Protein AF-A0A7S2U7A7-F1 (afdb_monomer)

InterPro domains:
  IPR027652 Pre-mRNA-processing-splicing factor 8 [PTHR11140] (1-172)

Foldseek 3Di:
DCVLCVLCVPFVPPPQGCQPLDCDDDDDPQSNQWDAPHPVRDDTTHDPSNVVSVCVVCVVVDPPVPPFPQVCLCVDPLLVQQCQALQHDDVVGDGDDHPDPCVVVVVVVVCPDPCNDPVNDDPPDDDDSSNCSQVVPPPDPDRPRHGHDDNHDPDDPDDDCPDPPADPPDDDPPDDD

Secondary structure (DSSP, 8-state):
-TTTTTTTTTTTT-TTTTTT--SSS-S-TTGGG-EE-STT---EE--HHHHHHHHHHHTTTS-GGG--GGGGSS-SHHHHHHHHHHT-PPTTS-----S-THHHHHHHHHHTSSSS-TTT---SS---HHHHHHTTTTS-S---S--PPP------------STTS-TT---TTS--

Nearest PDB structures (foldseek):
  8rm5-assembly1_A  TM=9.280E-01  e=1.150E-12  Homo sapiens
  6zym-assembly1_A  TM=9.223E-01  e=1.300E-12  Homo sapiens
  6ahd-assembly1_A  TM=9.189E-01  e=1.879E-12  Homo sapiens
  8qzs-assembly1_A  TM=9.282E-01  e=3.471E-12  Homo sapiens
  3jb9-assembly1_A  TM=9.511E-01  e=6.818E-12  Schizosaccharomyces pombe 972h-

Sequence (177 aa):
DDTDDAAVLDWFYDHKALSDYRHDGDGDAAGRYIRVNGPSYRTWRLPTPVMANLYRLAKPLLSTHLLDKNYYHLFNLKHFLTAKALNVAIPGGPKFEPLYREMATDKEEEDWNEFNDVHKIIIRHPIRSEYRIAFSQVYNPRPRGVKLAPYHHCALCYVGDDDDQQEELGFDAGNCF

Radius of gyration: 26.83 Å; Cα contacts (8 Å, |Δi|>4): 140; chains: 1; bounding box: 54×47×73 Å

Solvent-accessible surface area (backbone atoms only — not comparable to full-atom values): 11662 Å² total; per-residue (Å²): 97,79,79,79,37,54,79,45,63,92,40,71,85,46,99,64,52,60,36,79,65,69,95,71,86,83,53,59,88,70,51,74,56,52,43,48,73,28,88,77,69,79,52,75,43,74,43,68,71,46,52,51,45,52,48,62,72,41,43,91,79,49,74,76,92,62,76,44,73,60,76,39,63,76,69,38,72,40,33,49,46,21,21,35,38,69,56,46,58,52,91,97,50,75,80,64,72,61,71,54,72,62,60,68,65,51,47,62,58,55,63,70,36,89,84,55,33,72,92,75,54,84,85,85,70,85,87,51,59,65,54,38,48,78,41,34,78,76,68,37,98,73,66,53,80,54,49,93,58,84,89,78,64,86,82,67,88,75,82,74,87,86,53,97,81,62,61,98,84,58,87,73,86,84,76,87,125

Structure (mmCIF, N/CA/C/O backbone):
data_AF-A0A7S2U7A7-F1
#
_entry.id   AF-A0A7S2U7A7-F1
#
loop_
_atom_site.group_PDB
_atom_site.id
_atom_site.type_symbol
_atom_site.label_atom_id
_atom_site.label_alt_id
_atom_site.label_comp_id
_atom_site.label_asym_id
_atom_site.label_entity_id
_atom_site.label_seq_id
_atom_site.pdbx_PDB_ins_code
_atom_site.Cartn_x
_atom_site.Cartn_y
_atom_site.Cartn_z
_atom_site.occupancy
_atom_site.B_iso_or_equiv
_atom_site.auth_seq_id
_atom_site.auth_comp_id
_atom_site.auth_asym_id
_atom_site.auth_atom_id
_atom_site.pdbx_PDB_model_num
ATOM 1 N N . ASP A 1 1 ? 25.936 -9.143 -19.532 1.00 77.19 1 ASP A N 1
ATOM 2 C CA . ASP A 1 1 ? 26.827 -9.840 -20.476 1.00 77.19 1 ASP A CA 1
ATOM 3 C C . ASP A 1 1 ? 26.655 -9.175 -21.825 1.00 77.19 1 ASP A C 1
ATOM 5 O O . ASP A 1 1 ? 25.549 -8.728 -22.109 1.00 77.19 1 ASP A O 1
ATOM 9 N N . ASP A 1 2 ? 27.708 -9.070 -22.623 1.00 77.12 2 ASP A N 1
ATOM 10 C CA . ASP A 1 2 ? 27.681 -8.337 -23.894 1.00 77.12 2 ASP A CA 1
ATOM 11 C C . ASP A 1 2 ? 26.643 -8.928 -24.867 1.00 77.12 2 ASP A C 1
ATOM 13 O O . ASP A 1 2 ? 26.092 -8.215 -25.702 1.00 77.12 2 ASP A O 1
ATOM 17 N N . THR A 1 3 ? 26.316 -10.217 -24.719 1.00 80.94 3 THR A N 1
ATOM 18 C CA . THR A 1 3 ? 25.265 -10.912 -25.476 1.00 80.94 3 THR A CA 1
ATOM 19 C C . THR A 1 3 ? 23.859 -10.596 -24.973 1.00 80.94 3 THR A C 1
ATOM 21 O O . THR A 1 3 ? 22.991 -10.212 -25.756 1.00 80.94 3 THR A O 1
ATOM 24 N N . ASP A 1 4 ? 23.627 -10.729 -23.669 1.00 80.62 4 ASP A N 1
ATOM 25 C CA . ASP A 1 4 ? 22.291 -10.602 -23.077 1.00 80.62 4 ASP A CA 1
ATOM 26 C C . ASP A 1 4 ? 21.855 -9.138 -22.971 1.00 80.62 4 ASP A C 1
ATOM 28 O O . ASP A 1 4 ? 20.672 -8.822 -23.083 1.00 80.62 4 ASP A O 1
ATOM 32 N N . ASP A 1 5 ? 22.812 -8.226 -22.780 1.00 87.62 5 ASP A N 1
ATOM 33 C CA . ASP A 1 5 ? 22.586 -6.791 -22.598 1.00 87.62 5 ASP A CA 1
ATOM 34 C C . ASP A 1 5 ? 22.761 -5.974 -23.880 1.00 87.62 5 ASP A C 1
ATOM 36 O O . ASP A 1 5 ? 22.605 -4.751 -23.847 1.00 87.62 5 ASP A O 1
ATOM 40 N N . ALA A 1 6 ? 22.990 -6.630 -25.023 1.00 85.62 6 ALA A N 1
ATOM 41 C CA . ALA A 1 6 ? 23.220 -5.988 -26.318 1.00 85.62 6 ALA A CA 1
ATOM 42 C C . ALA A 1 6 ? 22.175 -4.909 -26.665 1.00 85.62 6 ALA A C 1
ATOM 44 O O . ALA A 1 6 ? 22.499 -3.887 -27.258 1.00 85.62 6 ALA A O 1
ATOM 45 N N . ALA A 1 7 ? 20.915 -5.090 -26.249 1.00 82.62 7 ALA A N 1
ATOM 46 C CA . ALA A 1 7 ? 19.837 -4.140 -26.534 1.00 82.62 7 ALA A CA 1
ATOM 47 C C . ALA A 1 7 ? 19.963 -2.779 -25.813 1.00 82.62 7 ALA A C 1
ATOM 49 O O . ALA A 1 7 ? 19.314 -1.810 -26.218 1.00 82.62 7 ALA A O 1
ATOM 50 N N . VAL A 1 8 ? 20.735 -2.706 -24.724 1.00 86.94 8 VAL A N 1
ATOM 51 C CA . VAL A 1 8 ? 20.880 -1.504 -23.881 1.00 86.94 8 VAL A CA 1
ATOM 52 C C . VAL A 1 8 ? 22.327 -1.018 -23.766 1.00 86.94 8 VAL A C 1
ATOM 54 O O . VAL A 1 8 ? 22.538 0.148 -23.443 1.00 86.94 8 VAL A O 1
ATOM 57 N N . LEU A 1 9 ? 23.305 -1.881 -24.054 1.00 87.62 9 LEU A N 1
ATOM 58 C CA . LEU A 1 9 ? 24.732 -1.679 -23.793 1.00 87.62 9 LEU A CA 1
ATOM 59 C C . LEU A 1 9 ? 25.277 -0.339 -24.310 1.00 87.62 9 LEU A C 1
ATOM 61 O O . LEU A 1 9 ? 25.957 0.364 -23.565 1.00 87.62 9 LEU A O 1
ATOM 65 N N . ASP A 1 10 ? 24.919 0.045 -25.536 1.00 85.88 10 ASP A N 1
ATOM 66 C CA . ASP A 1 10 ? 25.493 1.216 -26.214 1.00 85.88 10 ASP A CA 1
ATOM 67 C C . ASP A 1 10 ? 25.117 2.564 -25.587 1.00 85.88 10 ASP A C 1
ATOM 69 O O . ASP A 1 10 ? 25.877 3.522 -25.685 1.00 85.88 10 ASP A O 1
ATOM 73 N N . TRP A 1 11 ? 23.943 2.659 -24.959 1.00 86.31 11 TRP A N 1
ATOM 74 C CA . TRP A 1 11 ? 23.363 3.938 -24.524 1.00 86.31 11 TRP A CA 1
ATOM 75 C C . TRP A 1 11 ? 23.009 3.979 -23.036 1.00 86.31 11 TRP A C 1
ATOM 77 O O . TRP A 1 11 ? 22.600 5.023 -22.528 1.00 86.31 11 TRP A O 1
ATOM 87 N N . PHE A 1 12 ? 23.143 2.866 -22.307 1.00 89.19 12 PHE A N 1
ATOM 88 C CA . PHE A 1 12 ? 22.671 2.753 -20.922 1.00 89.19 12 PHE A CA 1
ATOM 89 C C . PHE A 1 12 ? 23.302 3.780 -19.967 1.00 89.19 12 PHE A C 1
ATOM 91 O O . PHE A 1 12 ? 22.632 4.269 -19.057 1.00 89.19 12 PHE A O 1
ATOM 98 N N . TYR A 1 13 ? 24.569 4.136 -20.192 1.00 91.19 13 TYR A N 1
ATOM 99 C CA . TYR A 1 13 ? 25.313 5.083 -19.353 1.00 91.19 13 TYR A CA 1
ATOM 100 C C . TYR A 1 13 ? 25.377 6.508 -19.918 1.00 91.19 13 TYR A C 1
ATOM 102 O O . TYR A 1 13 ? 26.068 7.364 -19.358 1.00 91.19 13 TYR A O 1
ATOM 110 N N . ASP A 1 14 ? 24.640 6.796 -20.991 1.00 89.12 14 ASP A N 1
ATOM 111 C CA . ASP A 1 14 ? 24.572 8.142 -21.545 1.00 89.12 14 ASP A CA 1
ATOM 112 C C . ASP A 1 14 ? 23.823 9.101 -20.617 1.00 89.12 14 ASP A C 1
ATOM 114 O O . ASP A 1 14 ? 22.783 8.785 -20.039 1.00 89.12 14 ASP A O 1
ATOM 118 N N . HIS A 1 15 ? 24.293 10.350 -20.560 1.00 88.31 15 HIS A N 1
ATOM 119 C CA . HIS A 1 15 ? 23.636 11.414 -19.793 1.00 88.31 15 HIS A CA 1
ATOM 120 C C . HIS A 1 15 ? 22.171 11.656 -20.225 1.00 88.31 15 HIS A C 1
ATOM 122 O O . HIS A 1 15 ? 21.336 12.056 -19.411 1.00 88.31 15 HIS A O 1
ATOM 128 N N . LYS A 1 16 ? 21.878 11.442 -21.516 1.00 85.25 16 LYS A N 1
ATOM 129 C CA . LYS A 1 16 ? 20.559 11.511 -22.159 1.00 85.25 16 LYS A CA 1
ATOM 130 C C . LYS A 1 16 ? 20.489 10.465 -23.269 1.00 85.25 16 LYS A C 1
ATOM 132 O O . LYS A 1 16 ? 20.551 10.792 -24.452 1.00 85.25 16 LYS A O 1
ATOM 137 N N . ALA A 1 17 ? 20.388 9.206 -22.865 1.00 84.44 17 ALA A N 1
ATOM 138 C CA . ALA A 1 17 ? 20.250 8.082 -23.782 1.00 84.44 17 ALA A CA 1
ATOM 139 C C . ALA A 1 17 ? 19.194 8.339 -24.866 1.00 84.44 17 ALA A C 1
ATOM 141 O O . ALA A 1 17 ? 18.102 8.800 -24.564 1.00 84.44 17 ALA A O 1
ATOM 142 N N . LEU A 1 18 ? 19.478 8.007 -26.127 1.00 80.12 18 LEU A N 1
ATOM 143 C CA . LEU A 1 18 ? 18.481 8.012 -27.211 1.00 80.12 18 LEU A CA 1
ATOM 144 C C . LEU A 1 18 ? 17.848 9.392 -27.529 1.00 80.12 18 LEU A C 1
ATOM 146 O O . LEU A 1 18 ? 16.868 9.447 -28.275 1.00 80.12 18 LEU A O 1
ATOM 150 N N . SER A 1 19 ? 18.380 10.516 -27.017 1.00 80.62 19 SER A N 1
ATOM 151 C CA . SER A 1 19 ? 17.859 11.866 -27.323 1.00 80.62 19 SER A CA 1
ATOM 152 C C . SER A 1 19 ? 18.044 12.266 -28.783 1.00 80.62 19 SER A C 1
ATOM 154 O O . SER A 1 19 ? 17.223 13.001 -29.338 1.00 80.62 19 SER A O 1
ATOM 156 N N . ASP A 1 20 ? 19.119 11.758 -29.381 1.00 70.56 20 ASP A N 1
ATOM 157 C CA . ASP A 1 20 ? 19.579 12.094 -30.727 1.00 70.56 20 ASP A CA 1
ATOM 158 C C . ASP A 1 20 ? 19.221 10.997 -31.736 1.00 70.56 20 ASP A C 1
ATOM 160 O O . ASP A 1 20 ? 19.531 11.118 -32.923 1.00 70.56 20 ASP A O 1
ATOM 164 N N . TYR A 1 21 ? 18.550 9.932 -31.273 1.00 66.50 21 TYR A N 1
ATOM 165 C CA . TYR A 1 21 ? 18.149 8.802 -32.098 1.00 66.50 21 TYR A CA 1
ATOM 166 C C . TYR A 1 21 ? 17.124 9.276 -33.134 1.00 66.50 21 TYR A C 1
ATOM 168 O O . TYR A 1 21 ? 15.954 9.528 -32.828 1.00 66.50 21 TYR A O 1
ATOM 176 N N . ARG A 1 22 ? 17.591 9.486 -34.368 1.00 56.38 22 ARG A N 1
ATOM 177 C CA . ARG A 1 22 ? 16.766 9.981 -35.470 1.00 56.38 22 ARG A CA 1
ATOM 178 C C . ARG A 1 22 ? 15.832 8.875 -35.935 1.00 56.38 22 ARG A C 1
ATOM 180 O O . ARG A 1 22 ? 16.219 7.724 -36.079 1.00 56.38 22 ARG A O 1
ATOM 187 N N . HIS A 1 23 ? 14.595 9.262 -36.215 1.00 54.03 23 HIS A N 1
ATOM 188 C CA . HIS A 1 23 ? 13.488 8.391 -36.616 1.00 54.03 23 HIS A CA 1
ATOM 189 C C . HIS A 1 23 ? 13.695 7.721 -38.001 1.00 54.03 23 HIS A C 1
ATOM 191 O O . HIS A 1 23 ? 12.817 6.998 -38.484 1.00 54.03 23 HIS A O 1
ATOM 197 N N . ASP A 1 24 ? 14.850 7.950 -38.631 1.00 46.91 24 ASP A N 1
ATOM 198 C CA . ASP A 1 24 ? 15.128 7.700 -40.038 1.00 46.91 24 ASP A CA 1
ATOM 199 C C . ASP A 1 24 ? 16.112 6.528 -40.200 1.00 46.91 24 ASP A C 1
ATOM 201 O O . ASP A 1 24 ? 17.317 6.700 -40.328 1.00 46.91 24 ASP A O 1
ATOM 205 N N . GLY A 1 25 ? 15.561 5.313 -40.193 1.00 50.34 25 GLY A N 1
ATOM 206 C CA . GLY A 1 25 ? 15.979 4.212 -41.072 1.00 50.34 25 GLY A CA 1
ATOM 207 C C . GLY A 1 25 ? 17.281 3.440 -40.816 1.00 50.34 25 GLY A C 1
ATOM 208 O O . GLY A 1 25 ? 17.360 2.331 -41.334 1.00 50.34 25 GLY A O 1
ATOM 209 N N . ASP A 1 26 ? 18.246 3.945 -40.045 1.00 49.72 26 ASP A N 1
ATOM 210 C CA . ASP A 1 26 ? 19.627 3.403 -40.055 1.00 49.72 26 ASP A CA 1
ATOM 211 C C . ASP A 1 26 ? 20.005 2.522 -38.846 1.00 49.72 26 ASP A C 1
ATOM 213 O O . ASP A 1 26 ? 21.168 2.199 -38.626 1.00 49.72 26 ASP A O 1
ATOM 217 N N . GLY A 1 27 ? 19.018 2.141 -38.032 1.00 54.44 27 GLY A N 1
ATOM 218 C CA . GLY A 1 27 ? 19.206 1.257 -36.880 1.00 54.44 27 GLY A CA 1
ATOM 219 C C . GLY A 1 27 ? 18.732 -0.170 -37.139 1.00 54.44 27 GLY A C 1
ATOM 220 O O . GLY A 1 27 ? 17.771 -0.382 -37.887 1.00 54.44 27 GLY A O 1
ATOM 221 N N . ASP A 1 28 ? 19.356 -1.134 -36.456 1.00 56.81 28 ASP A N 1
ATOM 222 C CA . ASP A 1 28 ? 18.931 -2.537 -36.385 1.00 56.81 28 ASP A CA 1
ATOM 223 C C . ASP A 1 28 ? 17.413 -2.677 -36.170 1.00 56.81 28 ASP A C 1
ATOM 225 O O . ASP A 1 28 ? 16.742 -1.775 -35.661 1.00 56.81 28 ASP A O 1
ATOM 229 N N . ALA A 1 29 ? 16.830 -3.827 -36.522 1.00 54.50 29 ALA A N 1
ATOM 230 C CA . ALA A 1 29 ? 15.378 -4.053 -36.463 1.00 54.50 29 ALA A CA 1
ATOM 231 C C . ALA A 1 29 ? 14.723 -3.691 -35.103 1.00 54.50 29 ALA A C 1
ATOM 233 O O . ALA A 1 29 ? 13.538 -3.344 -35.072 1.00 54.50 29 ALA A O 1
ATOM 234 N N . ALA A 1 30 ? 15.489 -3.712 -34.002 1.00 53.50 30 ALA A N 1
ATOM 235 C CA . ALA A 1 30 ? 15.087 -3.260 -32.667 1.00 53.50 30 ALA A CA 1
ATOM 236 C C . ALA A 1 30 ? 15.106 -1.722 -32.485 1.00 53.50 30 ALA A C 1
ATOM 238 O O . ALA A 1 30 ? 14.224 -1.167 -31.824 1.00 53.50 30 ALA A O 1
ATOM 239 N N . GLY A 1 31 ? 16.050 -1.024 -33.120 1.00 56.19 31 GLY A N 1
ATOM 240 C CA . GLY A 1 31 ? 16.201 0.433 -33.109 1.00 56.19 31 GLY A CA 1
ATOM 241 C C . GLY A 1 31 ? 15.048 1.183 -33.780 1.00 56.19 31 GLY A C 1
ATOM 242 O O . GLY A 1 31 ? 14.663 2.269 -33.353 1.00 56.19 31 GLY A O 1
ATOM 243 N N . ARG A 1 32 ? 14.387 0.553 -34.761 1.00 58.41 32 ARG A N 1
ATOM 244 C CA . ARG A 1 32 ? 13.235 1.117 -35.496 1.00 58.41 32 ARG A CA 1
ATOM 245 C C . ARG A 1 32 ? 12.041 1.507 -34.606 1.00 58.41 32 ARG A C 1
ATOM 247 O O . ARG A 1 32 ? 11.221 2.341 -34.998 1.00 58.41 32 ARG A O 1
ATOM 254 N N . TYR A 1 33 ? 11.901 0.891 -33.432 1.00 62.28 33 TYR A N 1
ATOM 255 C CA . TYR A 1 33 ? 10.743 1.076 -32.547 1.00 62.28 33 TYR A CA 1
ATOM 256 C C . TYR A 1 33 ? 11.038 1.898 -31.291 1.00 62.28 33 TYR A C 1
ATOM 258 O O . TYR A 1 33 ? 10.103 2.212 -30.547 1.00 62.28 33 TYR A O 1
ATOM 266 N N . ILE A 1 34 ? 12.298 2.275 -31.074 1.00 68.94 34 ILE A N 1
ATOM 267 C CA . ILE A 1 34 ? 12.708 3.148 -29.978 1.00 68.94 34 ILE A CA 1
ATOM 268 C C . ILE A 1 34 ? 12.347 4.585 -30.352 1.00 68.94 34 ILE A C 1
ATOM 270 O O . ILE A 1 34 ? 12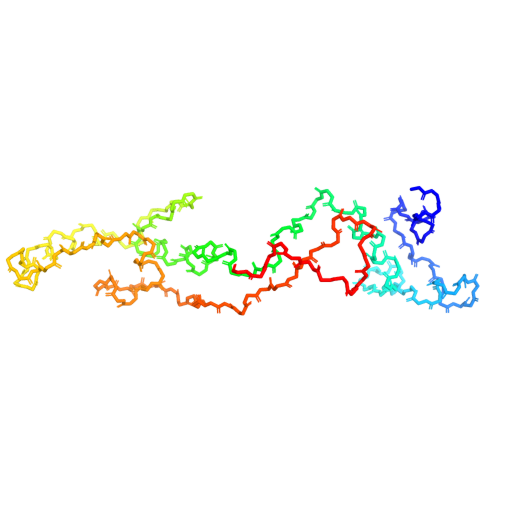.762 5.099 -31.388 1.00 68.94 34 ILE A O 1
ATOM 274 N N . ARG A 1 35 ? 11.526 5.240 -29.527 1.00 71.50 35 ARG A N 1
ATOM 275 C CA . ARG A 1 35 ? 11.120 6.631 -29.761 1.00 71.50 35 ARG A CA 1
ATOM 276 C C . ARG A 1 35 ? 11.240 7.442 -28.489 1.00 71.50 35 ARG A C 1
ATOM 278 O O . ARG A 1 35 ? 10.507 7.203 -27.535 1.00 71.50 35 ARG A O 1
ATOM 285 N N . VAL A 1 36 ? 12.092 8.455 -28.523 1.00 80.88 36 VAL A N 1
ATOM 286 C CA . VAL A 1 36 ? 12.066 9.585 -27.593 1.00 80.88 36 VAL A CA 1
ATOM 287 C C . VAL A 1 36 ? 11.602 10.807 -28.381 1.00 80.88 36 VAL A C 1
ATOM 289 O O . VAL A 1 36 ? 11.894 10.929 -29.567 1.00 80.88 36 VAL A O 1
ATOM 292 N N . ASN A 1 37 ? 10.859 11.727 -27.765 1.00 80.50 37 ASN A N 1
ATOM 293 C CA . ASN A 1 37 ? 10.349 12.924 -28.453 1.00 80.50 37 ASN A CA 1
ATOM 294 C C . ASN A 1 37 ? 11.422 13.977 -28.824 1.00 80.50 37 ASN A C 1
ATOM 296 O O . ASN A 1 37 ? 11.076 15.132 -29.079 1.00 80.50 37 ASN A O 1
ATOM 300 N N . GLY A 1 38 ? 12.703 13.603 -28.831 1.00 77.12 38 GLY A N 1
ATOM 301 C CA . GLY A 1 38 ? 13.847 14.463 -29.122 1.00 77.12 38 GLY A CA 1
ATOM 302 C C . GLY A 1 38 ? 14.452 15.127 -27.876 1.00 77.12 38 GLY A C 1
ATOM 303 O O . GLY A 1 38 ? 14.268 14.638 -26.756 1.00 77.12 38 GLY A O 1
ATOM 304 N N . PRO A 1 39 ? 15.138 16.278 -28.024 1.00 79.44 39 PRO A N 1
ATOM 305 C CA . PRO A 1 39 ? 15.925 16.893 -26.948 1.00 79.44 39 PRO A CA 1
ATOM 306 C C . PRO A 1 39 ? 15.077 17.388 -25.768 1.00 79.44 39 PRO A C 1
ATOM 308 O O . PRO A 1 39 ? 15.608 17.663 -24.691 1.00 79.44 39 PRO A O 1
ATOM 311 N N . SER A 1 40 ? 13.753 17.486 -25.951 1.00 85.25 40 SER A N 1
ATOM 312 C CA . SER A 1 40 ? 12.814 17.789 -24.873 1.00 85.25 40 SER A CA 1
ATOM 313 C C . SER A 1 40 ? 12.665 16.643 -23.862 1.00 85.25 40 SER A C 1
ATOM 315 O O . SER A 1 40 ? 12.241 16.930 -22.745 1.00 85.25 40 SER A O 1
ATOM 317 N N . TYR A 1 41 ? 12.960 15.394 -24.239 1.00 88.38 41 TYR A N 1
ATOM 318 C CA . TYR A 1 41 ? 13.049 14.215 -23.366 1.00 88.38 41 TYR A CA 1
ATOM 319 C C . TYR A 1 41 ? 11.860 13.998 -22.401 1.00 88.38 41 TYR A C 1
ATOM 321 O O . TYR A 1 41 ? 12.041 13.697 -21.224 1.00 88.38 41 TYR A O 1
ATOM 329 N N . ARG A 1 42 ? 10.618 14.196 -22.871 1.00 88.62 42 ARG A N 1
ATOM 330 C CA . ARG A 1 42 ? 9.405 14.110 -22.017 1.00 88.62 42 ARG A CA 1
ATOM 331 C C . ARG A 1 42 ? 8.670 12.783 -22.108 1.00 88.62 42 ARG A C 1
ATOM 333 O O . ARG A 1 42 ? 7.996 12.393 -21.162 1.00 88.62 42 ARG A O 1
ATOM 340 N N . THR A 1 43 ? 8.736 12.131 -23.260 1.00 87.81 43 THR A N 1
ATOM 341 C CA . THR A 1 43 ? 7.972 10.914 -23.541 1.00 87.81 43 THR A CA 1
ATOM 342 C C . THR A 1 43 ? 8.856 9.923 -24.267 1.00 87.81 43 THR A C 1
ATOM 344 O O . THR A 1 43 ? 9.585 10.310 -25.185 1.00 87.81 43 THR A O 1
ATOM 347 N N . TRP A 1 44 ? 8.735 8.657 -23.890 1.00 88.56 44 TRP A N 1
ATOM 348 C CA . TRP A 1 44 ? 9.493 7.555 -24.456 1.00 88.56 44 TRP A CA 1
ATOM 349 C C . TRP A 1 44 ? 8.559 6.406 -24.845 1.00 88.56 44 TRP A C 1
ATOM 351 O O . TRP A 1 44 ? 7.479 6.233 -24.279 1.00 88.56 44 TRP A O 1
ATOM 361 N N . ARG A 1 45 ? 8.987 5.617 -25.824 1.00 86.69 45 ARG A N 1
ATOM 362 C CA . ARG A 1 45 ? 8.399 4.337 -26.209 1.00 86.69 45 ARG A CA 1
ATOM 363 C C . ARG A 1 45 ? 9.547 3.381 -26.493 1.00 86.69 45 ARG A C 1
ATOM 365 O O . ARG A 1 45 ? 10.343 3.636 -27.394 1.00 86.69 45 ARG A O 1
ATOM 372 N N . LEU A 1 46 ? 9.619 2.308 -25.716 1.00 87.88 46 LEU A N 1
ATOM 373 C CA . LEU A 1 46 ? 10.666 1.295 -25.807 1.00 87.88 46 LEU A CA 1
ATOM 374 C C . LEU A 1 46 ? 10.050 -0.043 -26.243 1.00 87.88 46 LEU A C 1
ATOM 376 O O . LEU A 1 46 ? 8.919 -0.342 -25.847 1.00 87.88 46 LEU A O 1
ATOM 380 N N . PRO A 1 47 ? 10.744 -0.833 -27.079 1.00 87.06 47 PRO A N 1
ATOM 381 C CA . PRO A 1 47 ? 10.282 -2.156 -27.475 1.00 87.06 47 PRO A CA 1
ATOM 382 C C . PRO A 1 47 ? 10.439 -3.164 -26.325 1.00 87.06 47 PRO A C 1
ATOM 384 O O . PRO A 1 47 ? 11.248 -2.973 -25.415 1.00 87.06 47 PRO A O 1
ATOM 387 N N . THR A 1 48 ? 9.683 -4.263 -26.384 1.00 88.44 48 THR A N 1
ATOM 388 C CA . THR A 1 48 ? 9.658 -5.299 -25.338 1.00 88.44 48 THR A CA 1
ATOM 389 C C . THR A 1 48 ? 11.043 -5.855 -24.972 1.00 88.44 48 THR A C 1
ATOM 391 O O . THR A 1 48 ? 11.310 -5.927 -23.777 1.00 88.44 48 THR A O 1
ATOM 394 N N . PRO A 1 49 ? 11.959 -6.166 -25.918 1.00 87.56 49 PRO A N 1
ATOM 395 C CA . PRO A 1 49 ? 13.291 -6.683 -25.572 1.00 87.56 49 PRO A CA 1
ATOM 396 C C . PRO A 1 49 ? 14.125 -5.706 -24.731 1.00 87.56 49 PRO A C 1
ATOM 398 O O . PRO A 1 49 ? 14.783 -6.105 -23.777 1.00 87.56 49 PRO A O 1
ATOM 401 N N . VAL A 1 50 ? 14.035 -4.403 -25.024 1.00 88.00 50 VAL A N 1
ATOM 402 C CA . VAL A 1 50 ? 14.715 -3.360 -24.239 1.00 88.00 50 VAL A CA 1
ATOM 403 C C . VAL A 1 50 ? 14.116 -3.275 -22.835 1.00 88.00 50 VAL A C 1
ATOM 405 O O . VAL A 1 50 ? 14.849 -3.233 -21.852 1.00 88.00 50 VAL A O 1
ATOM 408 N N . MET A 1 51 ? 12.784 -3.290 -22.721 1.00 90.44 51 MET A N 1
ATOM 409 C CA . MET A 1 51 ? 12.104 -3.254 -21.421 1.00 90.44 51 MET A CA 1
ATOM 410 C C . MET A 1 51 ? 12.393 -4.495 -20.570 1.00 90.44 51 MET A C 1
ATOM 412 O O . MET A 1 51 ? 12.565 -4.358 -19.361 1.00 90.44 51 MET A O 1
ATOM 416 N N . ALA A 1 52 ? 12.475 -5.679 -21.182 1.00 89.06 52 ALA A N 1
ATOM 417 C CA . ALA A 1 52 ? 12.822 -6.923 -20.503 1.00 89.06 52 ALA A CA 1
ATOM 418 C C . ALA A 1 52 ? 14.250 -6.873 -19.937 1.00 89.06 52 ALA A C 1
ATOM 420 O O . ALA A 1 52 ? 14.449 -7.160 -18.757 1.00 89.06 52 ALA A O 1
ATOM 421 N N . ASN A 1 53 ? 15.223 -6.403 -20.727 1.00 90.00 53 ASN A N 1
ATOM 422 C CA . ASN A 1 53 ? 16.602 -6.230 -20.265 1.00 90.00 53 ASN A CA 1
ATOM 423 C C . ASN A 1 53 ? 16.706 -5.213 -19.124 1.00 90.00 53 ASN A C 1
ATOM 425 O O . ASN A 1 53 ? 17.325 -5.496 -18.100 1.00 90.00 53 ASN A O 1
ATOM 429 N N . LEU A 1 54 ? 16.046 -4.056 -19.248 1.00 91.38 54 LEU A N 1
ATOM 430 C CA . LEU A 1 54 ? 16.008 -3.057 -18.175 1.00 91.38 54 LEU A CA 1
ATOM 431 C C . LEU A 1 54 ? 15.356 -3.606 -16.899 1.00 91.38 54 LEU A C 1
ATOM 433 O O . LEU A 1 54 ? 15.842 -3.342 -15.802 1.00 91.38 54 LEU A O 1
ATOM 437 N N . TYR A 1 55 ? 14.278 -4.383 -17.031 1.00 89.88 55 TYR A N 1
ATOM 438 C CA . TYR A 1 55 ? 13.623 -5.038 -15.901 1.00 89.88 55 TYR A CA 1
ATOM 439 C C . TYR A 1 55 ? 14.550 -6.051 -15.217 1.00 89.88 55 TYR A C 1
ATOM 441 O O . TYR A 1 55 ? 14.666 -6.039 -13.992 1.00 89.88 55 TYR A O 1
ATOM 449 N N . ARG A 1 56 ? 15.273 -6.864 -15.997 1.00 88.94 56 ARG A N 1
ATOM 450 C CA . ARG A 1 56 ? 16.265 -7.827 -15.501 1.00 88.94 56 ARG A CA 1
ATOM 451 C C . ARG A 1 56 ? 17.405 -7.136 -14.750 1.00 88.94 56 ARG A C 1
ATOM 453 O O . ARG A 1 56 ? 17.732 -7.541 -13.638 1.00 88.94 56 ARG A O 1
ATOM 460 N N . LEU A 1 57 ? 17.956 -6.055 -15.307 1.00 90.56 57 LEU A N 1
ATOM 461 C CA . LEU A 1 57 ? 19.000 -5.250 -14.660 1.00 90.56 57 LEU A CA 1
ATOM 462 C C . LEU A 1 57 ? 18.500 -4.565 -13.377 1.00 90.56 57 LEU A C 1
ATOM 464 O O . LEU A 1 57 ? 19.247 -4.440 -12.409 1.00 90.56 57 LEU A O 1
ATOM 468 N N . ALA A 1 58 ? 17.231 -4.148 -13.342 1.00 92.00 58 ALA A N 1
ATOM 469 C CA . ALA A 1 58 ? 16.605 -3.530 -12.175 1.00 92.00 58 ALA A CA 1
ATOM 470 C C . ALA A 1 58 ? 16.093 -4.540 -11.128 1.00 92.00 58 ALA A C 1
ATOM 472 O O . ALA A 1 58 ? 15.684 -4.114 -10.045 1.00 92.00 58 ALA A O 1
ATOM 473 N N . LYS A 1 59 ? 16.135 -5.856 -11.402 1.00 87.88 59 LYS A N 1
ATOM 474 C CA . LYS A 1 59 ? 15.637 -6.924 -10.508 1.00 87.88 59 LYS A CA 1
ATOM 475 C C . LYS A 1 59 ? 16.140 -6.793 -9.057 1.00 87.88 59 LYS A C 1
ATOM 477 O O . LYS A 1 59 ? 15.312 -6.944 -8.166 1.00 87.88 59 LYS A O 1
ATOM 482 N N . PRO A 1 60 ? 17.406 -6.413 -8.764 1.00 89.06 60 PRO A N 1
ATOM 483 C CA . PRO A 1 60 ? 17.869 -6.232 -7.381 1.00 89.06 60 PRO A CA 1
ATOM 484 C C . PRO A 1 60 ? 17.163 -5.114 -6.598 1.00 89.06 60 PRO A C 1
ATOM 486 O O . PRO A 1 60 ? 17.196 -5.108 -5.370 1.00 89.06 60 PRO A O 1
ATOM 489 N N . LEU A 1 61 ? 16.562 -4.143 -7.291 1.00 89.94 61 LEU A N 1
ATOM 490 C CA . LEU A 1 61 ? 15.879 -2.994 -6.688 1.00 89.94 61 LEU A CA 1
ATOM 491 C C . LEU A 1 61 ? 14.353 -3.149 -6.685 1.00 89.94 61 LEU A C 1
ATOM 493 O O . LEU A 1 61 ? 13.664 -2.446 -5.945 1.00 89.94 61 LEU A O 1
ATOM 497 N N . LEU A 1 62 ? 13.816 -4.027 -7.532 1.00 86.25 62 LEU A N 1
ATOM 498 C CA . LEU A 1 62 ? 12.384 -4.243 -7.682 1.00 86.25 62 LEU A CA 1
ATOM 499 C C . LEU A 1 62 ? 11.903 -5.362 -6.756 1.00 86.25 62 LEU A C 1
ATOM 501 O O . LEU A 1 62 ? 12.436 -6.466 -6.753 1.00 86.25 62 LEU A O 1
ATOM 505 N N . SER A 1 63 ? 10.829 -5.103 -6.011 1.00 76.44 63 SER A N 1
ATOM 506 C CA . SER A 1 63 ? 10.173 -6.115 -5.177 1.00 76.44 63 SER A CA 1
ATOM 507 C C . SER A 1 63 ? 9.318 -7.058 -6.033 1.00 76.44 63 SER A C 1
ATOM 509 O O . SER A 1 63 ? 8.106 -6.878 -6.144 1.00 76.44 63 SER A O 1
ATOM 511 N N . THR A 1 64 ? 9.935 -8.070 -6.641 1.00 69.25 64 THR A N 1
ATOM 512 C CA . THR A 1 64 ? 9.257 -9.066 -7.495 1.00 69.25 64 THR A CA 1
ATOM 513 C C . THR A 1 64 ? 8.288 -9.974 -6.735 1.00 69.25 64 THR A C 1
ATOM 515 O O . THR A 1 64 ? 7.322 -10.454 -7.315 1.00 69.25 64 THR A O 1
ATOM 518 N N . HIS A 1 65 ? 8.464 -10.150 -5.424 1.00 66.69 65 HIS A N 1
ATOM 519 C CA . HIS A 1 65 ? 7.577 -10.978 -4.593 1.00 66.69 65 HIS A CA 1
ATOM 520 C C . HIS A 1 65 ? 6.240 -10.304 -4.220 1.00 66.69 65 HIS A C 1
ATOM 522 O O . HIS A 1 65 ? 5.419 -10.902 -3.531 1.00 66.69 65 HIS A O 1
ATOM 528 N N . LEU A 1 66 ? 6.006 -9.055 -4.646 1.00 75.56 66 LEU A N 1
ATOM 529 C CA . LEU A 1 66 ? 4.876 -8.220 -4.208 1.00 75.56 66 LEU A CA 1
ATOM 530 C C . LEU A 1 66 ? 3.867 -7.903 -5.314 1.00 75.56 66 LEU A C 1
ATOM 532 O O . LEU A 1 66 ? 3.284 -6.819 -5.352 1.00 75.56 66 LEU A O 1
ATOM 536 N N . LEU A 1 67 ? 3.672 -8.841 -6.239 1.00 85.19 67 LEU A N 1
ATOM 537 C CA . LEU A 1 67 ? 2.768 -8.653 -7.373 1.00 85.19 67 LEU A CA 1
ATOM 538 C C . LEU A 1 67 ? 1.287 -8.709 -6.961 1.00 85.19 67 LEU A C 1
ATOM 540 O O . LEU A 1 67 ? 0.463 -7.997 -7.543 1.00 85.19 67 LEU A O 1
ATOM 544 N N . ASP A 1 68 ? 0.937 -9.508 -5.946 1.00 88.94 68 ASP A N 1
ATOM 545 C CA . ASP A 1 68 ? -0.439 -9.568 -5.448 1.00 88.94 68 ASP A CA 1
ATOM 546 C C . ASP A 1 68 ? -0.766 -8.362 -4.549 1.00 88.94 68 ASP A C 1
ATOM 548 O O . ASP A 1 68 ? -0.155 -8.123 -3.505 1.00 88.94 68 ASP A O 1
ATOM 552 N N . LYS A 1 69 ? -1.822 -7.632 -4.916 1.00 89.94 69 LYS A N 1
ATOM 553 C CA . LYS A 1 69 ? -2.367 -6.515 -4.134 1.00 89.94 69 LYS A CA 1
ATOM 554 C C . LYS A 1 69 ? -2.897 -6.956 -2.769 1.00 89.94 69 LYS A C 1
ATOM 556 O O . LYS A 1 69 ? -2.932 -6.132 -1.854 1.00 89.94 69 LYS A O 1
ATOM 561 N N . ASN A 1 70 ? -3.305 -8.218 -2.621 1.00 91.31 70 ASN A N 1
ATOM 562 C CA . ASN A 1 70 ? -3.754 -8.779 -1.346 1.00 91.31 70 ASN A CA 1
ATOM 563 C C . ASN A 1 70 ? -2.655 -8.784 -0.280 1.00 91.31 70 ASN A C 1
ATOM 565 O O . ASN A 1 70 ? -2.978 -8.714 0.904 1.00 91.31 70 ASN A O 1
ATOM 569 N N . TYR A 1 71 ? -1.375 -8.770 -0.673 1.00 91.44 71 TYR A N 1
ATOM 570 C CA . TYR A 1 71 ? -0.259 -8.632 0.264 1.00 91.44 71 TYR A CA 1
ATOM 571 C C . TYR A 1 71 ? -0.400 -7.387 1.157 1.00 91.44 71 TYR A C 1
ATOM 573 O O . TYR A 1 71 ? -0.094 -7.413 2.346 1.00 91.44 71 TYR A O 1
ATOM 581 N N . TYR A 1 72 ? -0.936 -6.293 0.607 1.00 92.00 72 TYR A N 1
ATOM 582 C CA . TYR A 1 72 ? -1.141 -5.031 1.322 1.00 92.00 72 TYR A CA 1
ATOM 583 C C . TYR A 1 72 ? -2.460 -4.972 2.106 1.00 92.00 72 TYR A C 1
ATOM 585 O O . TYR A 1 72 ? -2.942 -3.880 2.444 1.00 92.00 72 TYR A O 1
ATOM 593 N N . HIS A 1 73 ? -3.085 -6.117 2.395 1.00 92.94 73 HIS A N 1
ATOM 594 C CA . HIS A 1 73 ? -4.231 -6.160 3.295 1.00 92.94 73 HIS A CA 1
ATOM 595 C C . HIS A 1 73 ? -3.829 -5.583 4.662 1.00 92.94 73 HIS A C 1
ATOM 597 O O . HIS A 1 73 ? -2.767 -5.891 5.194 1.00 92.94 73 HIS A O 1
ATOM 603 N N . LEU A 1 74 ? -4.637 -4.661 5.196 1.00 93.25 74 LEU A N 1
ATOM 604 C CA . LEU A 1 74 ? -4.318 -3.790 6.344 1.00 93.25 74 LEU A CA 1
ATOM 605 C C . LEU A 1 74 ? -3.116 -2.837 6.163 1.00 93.25 74 LEU A C 1
ATOM 607 O O . LEU A 1 74 ? -3.084 -1.786 6.791 1.00 93.25 74 LEU A O 1
ATOM 611 N N . PHE A 1 75 ? -2.196 -3.097 5.239 1.00 94.19 75 PHE A N 1
ATOM 612 C CA . PHE A 1 75 ? -1.024 -2.265 4.939 1.00 94.19 75 PHE A CA 1
ATOM 613 C C . PHE A 1 75 ? -1.219 -1.340 3.728 1.00 94.19 75 PHE A C 1
ATOM 615 O O . PHE A 1 75 ? -0.322 -1.138 2.912 1.00 94.19 75 PHE A O 1
ATOM 622 N N . ASN A 1 76 ? -2.400 -0.729 3.615 1.00 92.62 76 ASN A N 1
ATOM 623 C CA . ASN A 1 76 ? -2.670 0.282 2.595 1.00 92.62 76 ASN A CA 1
ATOM 624 C C . ASN A 1 76 ? -2.966 1.647 3.231 1.00 92.62 76 ASN A C 1
ATOM 626 O O . ASN A 1 76 ? -3.303 1.757 4.412 1.00 92.62 76 ASN A O 1
ATOM 630 N N . LEU A 1 77 ? -2.898 2.708 2.424 1.00 94.50 77 LEU A N 1
ATOM 631 C CA . LEU A 1 77 ? -3.135 4.071 2.901 1.00 94.50 77 LEU A CA 1
ATOM 632 C C . LEU A 1 77 ? -4.504 4.232 3.588 1.00 94.50 77 LEU A C 1
ATOM 634 O O . LEU A 1 77 ? -4.610 4.921 4.597 1.00 94.50 77 LEU A O 1
ATOM 638 N N . LYS A 1 78 ? -5.558 3.585 3.078 1.00 95.19 78 LYS A N 1
ATOM 639 C CA . LYS A 1 78 ? -6.915 3.693 3.639 1.00 95.19 78 LYS A CA 1
ATOM 640 C C . LYS A 1 78 ? -7.022 3.047 5.024 1.00 95.19 78 LYS A C 1
ATOM 642 O O . LYS A 1 78 ? -7.669 3.610 5.908 1.00 95.19 78 LYS A O 1
ATOM 647 N N . HIS A 1 79 ? -6.367 1.909 5.222 1.00 95.38 79 HIS A N 1
ATOM 648 C CA . HIS A 1 79 ? -6.261 1.242 6.511 1.00 95.38 79 HIS A CA 1
ATOM 649 C C . HIS A 1 79 ? -5.453 2.094 7.494 1.00 95.38 79 HIS A C 1
ATOM 651 O O . HIS A 1 79 ? -5.905 2.276 8.618 1.00 95.38 79 HIS A O 1
ATOM 657 N N . PHE A 1 80 ? -4.350 2.726 7.072 1.00 95.50 80 PHE A N 1
ATOM 658 C CA . PHE A 1 80 ? -3.600 3.653 7.934 1.00 95.50 80 PHE A CA 1
ATOM 659 C C . PHE A 1 80 ? -4.391 4.907 8.316 1.00 95.50 80 PHE A C 1
ATOM 661 O O . PHE A 1 80 ? -4.338 5.341 9.465 1.00 95.50 80 PHE A O 1
ATOM 668 N N . LEU A 1 81 ? -5.166 5.475 7.390 1.00 95.25 81 LEU A N 1
ATOM 669 C CA . LEU A 1 81 ? -6.057 6.598 7.695 1.00 95.25 81 LEU A CA 1
ATOM 670 C C . LEU A 1 81 ? -7.131 6.197 8.713 1.00 95.25 81 LEU A C 1
ATOM 672 O O . LEU A 1 81 ? -7.432 6.963 9.625 1.00 95.25 81 LEU A O 1
ATOM 676 N N . THR A 1 82 ? -7.665 4.982 8.594 1.00 94.94 82 THR A N 1
ATOM 677 C CA . THR A 1 82 ? -8.641 4.429 9.541 1.00 94.94 82 THR A CA 1
ATOM 678 C C . THR A 1 82 ? -8.010 4.145 10.904 1.00 94.94 82 THR A C 1
ATOM 680 O O . THR A 1 82 ? -8.574 4.530 11.922 1.00 94.94 82 THR A O 1
ATOM 683 N N . ALA A 1 83 ? -6.812 3.559 10.932 1.00 94.62 83 ALA A N 1
ATOM 684 C CA . ALA A 1 83 ? -6.018 3.329 12.137 1.00 94.62 83 ALA A CA 1
ATOM 685 C C . ALA A 1 83 ? -5.755 4.643 12.894 1.00 94.62 83 ALA A C 1
ATOM 687 O O . ALA A 1 83 ? -6.021 4.745 14.091 1.00 94.62 83 ALA A O 1
ATOM 688 N N . LYS A 1 84 ? -5.345 5.692 12.167 1.00 94.12 84 LYS A N 1
ATOM 689 C CA . LYS A 1 84 ? -5.165 7.047 12.703 1.00 94.12 84 LYS A CA 1
ATOM 690 C C . LYS A 1 84 ? -6.464 7.630 13.262 1.00 94.12 84 LYS A C 1
ATOM 692 O O . LYS A 1 84 ? -6.463 8.183 14.357 1.00 94.12 84 LYS A O 1
ATOM 697 N N . ALA A 1 85 ? -7.565 7.521 12.520 1.00 93.19 85 ALA A N 1
ATOM 698 C CA . ALA A 1 85 ? -8.852 8.082 12.929 1.00 93.19 85 ALA A CA 1
ATOM 699 C C . ALA A 1 85 ? -9.420 7.401 14.186 1.00 93.19 85 ALA A C 1
ATOM 701 O O . ALA A 1 85 ? -9.995 8.074 15.039 1.00 93.19 85 ALA A O 1
ATOM 702 N N . LEU A 1 86 ? -9.218 6.087 14.314 1.00 91.50 86 LEU A N 1
ATOM 703 C CA . LEU A 1 86 ? -9.671 5.279 15.448 1.00 91.50 86 LEU A CA 1
ATOM 704 C C . LEU A 1 86 ? -8.684 5.248 16.623 1.00 91.50 86 LEU A C 1
ATOM 706 O O . LEU A 1 86 ? -8.996 4.641 17.644 1.00 91.50 86 LEU A O 1
ATOM 710 N N . ASN A 1 87 ? -7.504 5.865 16.488 1.00 92.06 87 ASN A N 1
ATOM 711 C CA . ASN A 1 87 ? -6.417 5.767 17.466 1.00 92.06 87 ASN A CA 1
ATOM 712 C C . ASN A 1 87 ? -6.045 4.301 17.796 1.00 92.06 87 ASN A C 1
ATOM 714 O O . ASN A 1 87 ? -5.877 3.912 18.951 1.00 92.06 87 ASN A O 1
ATOM 718 N N . VAL A 1 88 ? -5.953 3.464 16.759 1.00 92.00 88 VAL A N 1
ATOM 719 C CA . VAL A 1 88 ? -5.576 2.047 16.852 1.00 92.00 88 VAL A CA 1
ATOM 720 C C . VAL A 1 88 ? -4.317 1.818 16.025 1.00 92.00 88 VAL A C 1
ATOM 722 O O . VAL A 1 88 ? -4.161 2.392 14.952 1.00 92.00 88 VAL A O 1
ATOM 725 N N . ALA A 1 89 ? -3.416 0.963 16.506 1.00 92.19 89 ALA A N 1
ATOM 726 C CA . ALA A 1 89 ? -2.196 0.604 15.792 1.00 92.19 89 ALA A CA 1
ATOM 727 C C . ALA A 1 89 ? -2.321 -0.771 15.123 1.00 92.19 89 ALA A C 1
ATOM 729 O O . ALA A 1 89 ? -2.800 -1.732 15.733 1.00 92.19 89 ALA A O 1
ATOM 730 N N . ILE A 1 90 ? -1.837 -0.862 13.885 1.00 93.50 90 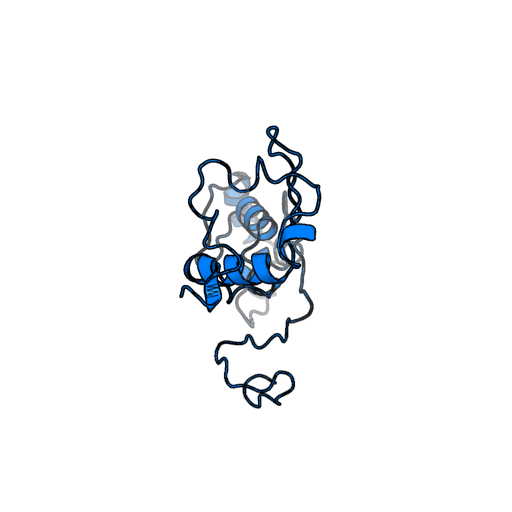ILE A N 1
ATOM 731 C CA . ILE A 1 90 ? -1.612 -2.134 13.189 1.00 93.50 90 ILE A CA 1
ATOM 732 C C . ILE A 1 90 ? -0.248 -2.671 13.643 1.00 93.50 90 ILE A C 1
ATOM 734 O O . ILE A 1 90 ? 0.694 -1.877 13.739 1.00 93.50 90 ILE A O 1
ATOM 738 N N . PRO A 1 91 ? -0.095 -3.976 13.924 1.00 93.00 91 PRO A N 1
ATOM 739 C CA . PRO A 1 91 ? 1.219 -4.556 14.197 1.00 93.00 91 PRO A CA 1
ATOM 740 C C . PRO A 1 91 ? 2.201 -4.276 13.049 1.00 93.00 91 PRO A C 1
ATOM 742 O O . PRO A 1 91 ? 1.878 -4.498 11.887 1.00 93.00 91 PRO A O 1
ATOM 745 N N . GLY A 1 92 ? 3.381 -3.737 13.366 1.00 92.94 92 GLY A N 1
ATOM 746 C CA . GLY A 1 92 ? 4.374 -3.310 12.366 1.00 92.94 92 GLY A CA 1
ATOM 747 C C . GLY A 1 92 ? 4.020 -2.022 11.604 1.00 92.94 92 GLY A C 1
ATOM 748 O O . GLY A 1 92 ? 4.803 -1.571 10.773 1.00 92.94 92 GLY A O 1
ATOM 749 N N . GLY A 1 93 ? 2.856 -1.426 11.870 1.00 93.50 93 GLY A N 1
ATOM 750 C CA . GLY A 1 93 ? 2.411 -0.172 11.275 1.00 93.50 93 GLY A CA 1
ATOM 751 C C . GLY A 1 93 ? 2.772 1.060 12.116 1.00 93.50 93 GLY A C 1
ATOM 752 O O . GLY A 1 93 ? 3.164 0.947 13.282 1.00 93.50 93 GLY A O 1
ATOM 753 N N . PRO A 1 94 ? 2.614 2.266 11.547 1.00 94.75 94 PRO A N 1
ATOM 754 C CA . PRO A 1 94 ? 2.850 3.515 12.258 1.00 94.75 94 PRO A CA 1
ATOM 755 C C . PRO A 1 94 ? 1.807 3.751 13.361 1.00 94.75 94 PRO A C 1
ATOM 757 O O . PRO A 1 94 ? 0.650 3.336 13.258 1.00 94.75 94 PRO A O 1
ATOM 760 N N . LYS A 1 95 ? 2.219 4.476 14.404 1.00 93.12 95 LYS A N 1
ATOM 761 C CA . LYS A 1 95 ? 1.343 4.990 15.465 1.00 93.12 95 LYS A CA 1
ATOM 762 C C . LYS A 1 95 ? 1.157 6.491 15.294 1.00 93.12 95 LYS A C 1
ATOM 764 O O . LYS A 1 95 ? 2.063 7.182 14.835 1.00 93.12 95 LYS A O 1
ATOM 769 N N . PHE A 1 96 ? -0.010 6.985 15.684 1.00 93.06 96 PHE A N 1
ATOM 770 C CA . PHE A 1 96 ? -0.367 8.394 15.576 1.00 93.06 96 PHE A CA 1
ATOM 771 C C . PHE A 1 96 ? -0.936 8.895 16.894 1.00 93.06 96 PHE A C 1
ATOM 773 O O . PHE A 1 96 ? -1.405 8.105 17.711 1.00 93.06 96 PHE A O 1
ATOM 780 N N . GLU A 1 97 ? -0.923 10.211 17.075 1.00 90.38 97 GLU A N 1
ATOM 781 C CA . GLU A 1 97 ? -1.688 10.831 18.148 1.00 90.38 97 GLU A CA 1
ATOM 782 C C . GLU A 1 97 ? -3.200 10.696 17.895 1.00 90.38 97 GLU A C 1
ATOM 784 O O . GLU A 1 97 ? -3.630 10.675 16.732 1.00 90.38 97 GLU A O 1
ATOM 789 N N . PRO A 1 98 ? -4.018 10.638 18.961 1.00 89.19 98 PRO A N 1
ATOM 790 C CA . PRO A 1 98 ? -5.465 10.562 18.832 1.00 89.19 98 PRO A CA 1
ATOM 791 C C . PRO A 1 98 ? -6.011 11.762 18.052 1.00 89.19 98 PRO A C 1
ATOM 793 O O . PRO A 1 98 ? -5.843 12.912 18.457 1.00 89.19 98 PRO A O 1
ATOM 796 N N . LEU A 1 99 ? -6.713 11.496 16.946 1.00 87.12 99 LEU A N 1
ATOM 797 C CA . LEU A 1 99 ? -7.343 12.554 16.149 1.00 87.12 99 LEU A CA 1
ATOM 798 C C . LEU A 1 99 ? -8.470 13.256 16.923 1.00 87.12 99 LEU A C 1
ATOM 800 O O . LEU A 1 99 ? -8.653 14.466 16.811 1.00 87.12 99 LEU A O 1
ATOM 804 N N . TYR A 1 100 ? -9.213 12.485 17.715 1.00 85.06 100 TYR A N 1
ATOM 805 C CA . TYR A 1 100 ? -10.326 12.952 18.531 1.00 85.06 100 TYR A CA 1
ATOM 806 C C . TYR A 1 100 ? -9.975 12.750 20.006 1.00 85.06 100 TYR A C 1
ATOM 808 O O . TYR A 1 100 ? -9.949 11.619 20.489 1.00 85.06 100 TYR A O 1
ATOM 816 N N . ARG A 1 101 ? -9.694 13.846 20.721 1.00 77.56 101 ARG A N 1
ATOM 817 C CA . ARG A 1 101 ? -9.275 13.805 22.137 1.00 77.56 101 ARG A CA 1
ATOM 818 C C . ARG A 1 101 ? -10.371 13.280 23.068 1.00 77.56 101 ARG A C 1
ATOM 820 O O . ARG A 1 101 ? -10.067 12.601 24.039 1.00 77.56 101 ARG A O 1
ATOM 827 N N . GLU A 1 102 ? -11.627 13.535 22.713 1.00 71.81 102 GLU A N 1
ATOM 828 C CA . GLU A 1 102 ? -12.818 13.090 23.447 1.00 71.81 102 GLU A CA 1
ATOM 829 C C . GLU A 1 102 ? -12.964 11.562 23.493 1.00 71.81 102 GLU A C 1
ATOM 831 O O . GLU A 1 102 ? -13.573 11.043 24.418 1.00 71.81 102 GLU A O 1
ATOM 836 N N . MET A 1 103 ? -12.362 10.815 22.553 1.00 67.06 103 MET A N 1
ATOM 837 C CA . MET A 1 103 ? -12.441 9.347 22.577 1.00 67.06 103 MET A CA 1
ATOM 838 C C . MET A 1 103 ? -11.822 8.726 23.834 1.00 67.06 103 MET A C 1
ATOM 840 O O . MET A 1 103 ? -12.161 7.597 24.167 1.00 67.06 103 MET A O 1
ATOM 844 N N . ALA A 1 104 ? -10.894 9.413 24.507 1.00 62.62 104 ALA A N 1
ATOM 845 C CA . ALA A 1 104 ? -10.298 8.903 25.739 1.00 62.62 104 ALA A CA 1
ATOM 846 C C . ALA A 1 104 ? -11.275 8.995 26.923 1.00 62.62 104 ALA A C 1
ATOM 848 O O . ALA A 1 104 ? -11.379 8.046 27.690 1.00 62.62 104 ALA A O 1
ATOM 849 N N . THR A 1 105 ? -12.010 10.104 27.027 1.00 62.31 105 THR A N 1
ATOM 850 C CA . THR A 1 105 ? -13.052 10.343 28.040 1.00 62.31 105 THR A CA 1
ATOM 851 C C . THR A 1 105 ? -14.325 9.540 27.771 1.00 62.31 105 THR A C 1
ATOM 853 O O . THR A 1 105 ? -14.873 8.951 28.694 1.00 62.31 105 THR A O 1
ATOM 856 N N . ASP A 1 106 ? -14.748 9.431 26.507 1.00 66.56 106 ASP A N 1
ATOM 857 C CA . ASP A 1 106 ? -15.950 8.679 26.107 1.00 66.56 106 ASP A CA 1
ATOM 858 C C . ASP A 1 106 ? -15.828 7.175 26.406 1.00 66.56 106 ASP A C 1
ATOM 860 O O . ASP A 1 106 ? -16.834 6.480 26.521 1.00 66.56 106 ASP A O 1
ATOM 864 N N . LYS A 1 107 ? -14.600 6.655 26.509 1.00 68.56 107 LYS A N 1
ATOM 865 C CA . LYS A 1 107 ? -14.352 5.224 26.693 1.00 68.56 107 LYS A CA 1
ATOM 866 C C . LYS A 1 107 ? -14.823 4.721 28.058 1.00 68.56 107 LYS A C 1
ATOM 868 O O . LYS A 1 107 ? -15.335 3.614 28.155 1.00 68.56 107 LYS A O 1
ATOM 873 N N . GLU A 1 108 ? -14.679 5.540 29.097 1.00 65.62 108 GLU A N 1
ATOM 874 C CA . GLU A 1 108 ? -15.133 5.187 30.446 1.00 65.62 108 GLU A CA 1
ATOM 875 C C . GLU A 1 108 ? -16.666 5.152 30.521 1.00 65.62 108 GLU A C 1
ATOM 877 O O . GLU A 1 108 ? -17.231 4.241 31.119 1.00 65.62 108 GLU A O 1
ATOM 882 N N . GLU A 1 109 ? -17.353 6.087 29.858 1.00 69.31 109 GLU A N 1
ATOM 883 C CA . GLU A 1 109 ? -18.820 6.076 29.753 1.00 69.31 109 GLU A CA 1
ATOM 884 C C . GLU A 1 109 ? -19.332 4.909 28.895 1.00 69.31 109 GLU A C 1
ATOM 886 O O . GLU A 1 109 ? -20.399 4.350 29.154 1.00 69.31 109 GLU A O 1
ATOM 891 N N . GLU A 1 110 ? -18.570 4.516 27.873 1.00 72.25 110 GLU A N 1
ATOM 892 C CA . GLU A 1 110 ? -18.905 3.385 27.015 1.00 72.25 110 GLU A CA 1
ATOM 893 C C . GLU A 1 110 ? -18.820 2.047 27.762 1.00 72.25 110 GLU A C 1
ATOM 895 O O . GLU A 1 110 ? -19.686 1.191 27.570 1.00 72.25 110 GLU A O 1
ATOM 900 N N . ASP A 1 111 ? -17.828 1.872 28.636 1.00 71.62 111 ASP A N 1
ATOM 901 C CA . ASP A 1 111 ? -17.648 0.642 29.415 1.00 71.62 111 ASP A CA 1
ATOM 902 C C . ASP A 1 111 ? -18.730 0.472 30.508 1.00 71.62 111 ASP A C 1
ATOM 904 O O . ASP A 1 111 ? -19.056 -0.653 30.886 1.00 71.62 111 ASP A O 1
ATOM 908 N N . TRP A 1 112 ? -19.356 1.563 30.968 1.00 76.56 112 TRP A N 1
ATOM 909 C CA . TRP A 1 112 ? -20.403 1.562 32.002 1.00 76.56 112 TRP A CA 1
ATOM 910 C C . TRP A 1 112 ? -21.805 1.840 31.446 1.00 76.56 112 TRP A C 1
ATOM 912 O O . TRP A 1 112 ? -22.512 2.735 31.913 1.00 76.56 112 TRP A O 1
ATOM 922 N N . ASN A 1 113 ? -22.247 1.050 30.466 1.00 81.19 113 ASN A N 1
ATOM 923 C CA . ASN A 1 113 ? -23.606 1.151 29.930 1.00 81.19 113 ASN A CA 1
ATOM 924 C C . ASN A 1 113 ? -24.388 -0.174 30.037 1.00 81.19 113 ASN A C 1
ATOM 926 O O . ASN A 1 113 ? -23.816 -1.257 30.141 1.00 81.19 113 ASN A O 1
ATOM 930 N N . GLU A 1 114 ? -25.721 -0.095 29.995 1.00 86.38 114 GLU A N 1
ATOM 931 C CA . GLU A 1 114 ? -26.612 -1.260 30.134 1.00 86.38 114 GLU A CA 1
ATOM 932 C C . GLU A 1 114 ? -26.425 -2.316 29.025 1.00 86.38 114 GLU A C 1
ATOM 934 O O . GLU A 1 114 ? -26.721 -3.500 29.228 1.00 86.38 114 GLU A O 1
ATOM 939 N N . PHE A 1 115 ? -25.952 -1.887 27.856 1.00 83.94 115 PHE A N 1
ATOM 940 C CA . PHE A 1 115 ? -25.718 -2.724 26.684 1.00 83.94 115 PHE A CA 1
ATOM 941 C C . PHE A 1 115 ? -24.379 -3.478 26.761 1.00 83.94 115 PHE A C 1
ATOM 943 O O . PHE A 1 115 ? -24.297 -4.616 26.307 1.00 83.94 115 PHE A O 1
ATOM 950 N N . ASN A 1 116 ? -23.367 -2.881 27.393 1.00 86.06 116 ASN A N 1
ATOM 951 C CA . ASN A 1 116 ? -22.019 -3.414 27.563 1.00 86.06 116 ASN A CA 1
ATOM 952 C C . ASN A 1 116 ? -21.833 -4.170 28.892 1.00 86.06 116 ASN A C 1
ATOM 954 O O . ASN A 1 116 ? -20.709 -4.458 29.300 1.00 86.06 116 ASN A O 1
ATOM 958 N N . ASP A 1 117 ? -22.933 -4.532 29.555 1.00 88.38 117 ASP A N 1
ATOM 959 C CA . ASP A 1 117 ? -22.919 -5.345 30.769 1.00 88.38 117 ASP A CA 1
ATOM 960 C C . ASP A 1 117 ? -22.236 -6.703 30.515 1.00 88.38 117 ASP A C 1
ATOM 962 O O . ASP A 1 117 ? -22.615 -7.471 29.622 1.00 88.38 117 ASP A O 1
ATOM 966 N N . VAL A 1 118 ? -21.240 -7.022 31.345 1.00 86.81 118 VAL A N 1
ATOM 967 C CA . VAL A 1 118 ? -20.444 -8.256 31.278 1.00 86.81 118 VAL A CA 1
ATOM 968 C C . VAL A 1 118 ? -21.325 -9.506 31.356 1.00 86.81 118 VAL A C 1
ATOM 970 O O . VAL A 1 118 ? -20.991 -10.526 30.758 1.00 86.81 118 VAL A O 1
ATOM 973 N N . HIS A 1 119 ? -22.477 -9.442 32.031 1.00 90.31 119 HIS A N 1
ATOM 974 C CA . HIS A 1 119 ? -23.413 -10.566 32.110 1.00 90.31 119 HIS A CA 1
ATOM 975 C C . HIS A 1 119 ? -24.217 -10.797 30.822 1.00 90.31 119 HIS A C 1
ATOM 977 O O . HIS A 1 119 ? -24.793 -11.873 30.647 1.00 90.31 119 HIS A O 1
ATOM 983 N N . LYS A 1 120 ? -24.263 -9.810 29.919 1.00 90.62 120 LYS A N 1
ATOM 984 C CA . LYS A 1 120 ? -24.995 -9.864 28.642 1.00 90.62 120 LYS A CA 1
ATOM 985 C C . LYS A 1 120 ? -24.071 -10.122 27.449 1.00 90.62 120 LYS A C 1
ATOM 987 O O . LYS A 1 120 ? -24.535 -10.598 26.412 1.00 90.62 120 LYS A O 1
ATOM 992 N N . ILE A 1 121 ? -22.770 -9.852 27.586 1.00 89.25 121 ILE A N 1
ATOM 993 C CA . ILE A 1 121 ? -21.778 -10.091 26.534 1.00 89.25 121 ILE A CA 1
ATOM 994 C C . ILE A 1 121 ? -21.239 -11.524 26.615 1.00 89.25 121 ILE A C 1
ATOM 996 O O . ILE A 1 121 ? -20.661 -11.9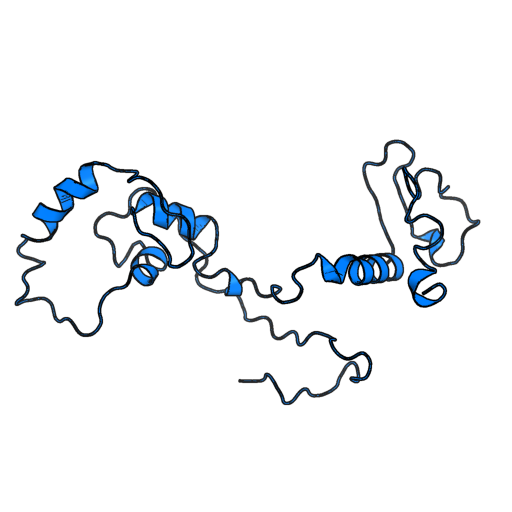50 27.611 1.00 89.25 121 ILE A O 1
ATOM 1000 N N . ILE A 1 122 ? -21.334 -12.257 25.503 1.00 92.81 122 ILE A N 1
ATOM 1001 C CA . ILE A 1 122 ? -20.697 -13.570 25.355 1.00 92.81 122 ILE A CA 1
ATOM 1002 C C . ILE A 1 122 ? -19.338 -13.395 24.669 1.00 92.81 122 ILE A C 1
ATOM 1004 O O . ILE A 1 122 ? -19.263 -13.194 23.456 1.00 92.81 122 ILE A O 1
ATOM 1008 N N . ILE A 1 123 ? -18.250 -13.531 25.429 1.00 91.00 123 ILE A N 1
ATOM 1009 C CA . ILE A 1 123 ? -16.882 -13.439 24.900 1.00 91.00 123 ILE A CA 1
ATOM 1010 C C . ILE A 1 123 ? -16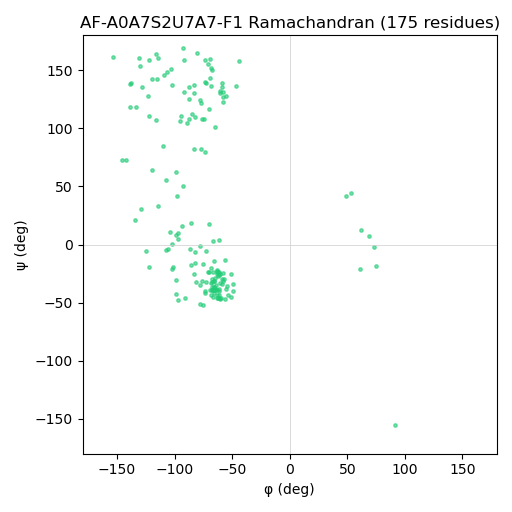.414 -14.827 24.451 1.00 91.00 123 ILE A C 1
ATOM 1012 O O . ILE A 1 123 ? -16.079 -15.676 25.273 1.00 91.00 123 ILE A O 1
ATOM 1016 N N . ARG A 1 124 ? -16.379 -15.062 23.132 1.00 94.81 124 ARG A N 1
ATOM 1017 C CA . ARG A 1 124 ? -15.807 -16.297 22.551 1.00 94.81 124 ARG A CA 1
ATOM 1018 C C . ARG A 1 124 ? -14.386 -16.109 22.035 1.00 94.81 124 ARG A C 1
ATOM 1020 O O . ARG A 1 124 ? -13.540 -16.967 22.242 1.00 94.81 124 ARG A O 1
ATOM 1027 N N . HIS A 1 125 ? -14.139 -14.987 21.367 1.00 93.38 125 HIS A N 1
ATOM 1028 C CA . HIS A 1 125 ? -12.835 -14.617 20.829 1.00 93.38 125 HIS A CA 1
ATOM 1029 C C . HIS A 1 125 ? -12.608 -13.124 21.079 1.00 93.38 125 HIS A C 1
ATOM 1031 O O . HIS A 1 125 ? -13.545 -12.341 20.895 1.00 93.38 125 HIS A O 1
ATOM 1037 N N . PRO A 1 126 ? -11.398 -12.706 21.483 1.00 92.56 126 PRO A N 1
ATOM 1038 C CA . PRO A 1 126 ? -11.111 -11.297 21.704 1.00 92.56 126 PRO A CA 1
ATOM 1039 C C . PRO A 1 126 ? -11.114 -10.527 20.379 1.00 92.56 126 PRO A C 1
ATOM 1041 O O . PRO A 1 126 ? -10.536 -10.964 19.379 1.00 92.56 126 PRO A O 1
ATOM 1044 N N . ILE A 1 127 ? -11.737 -9.348 20.379 1.00 91.19 127 ILE A N 1
ATOM 1045 C CA . ILE A 1 127 ? -11.742 -8.453 19.219 1.00 91.19 127 ILE A CA 1
ATOM 1046 C C . ILE A 1 127 ? -10.380 -7.759 19.139 1.00 91.19 127 ILE A C 1
ATOM 1048 O O . ILE A 1 127 ? -10.053 -6.894 19.951 1.00 91.19 127 ILE A O 1
ATOM 1052 N N . ARG A 1 128 ? -9.573 -8.149 18.150 1.00 93.69 128 ARG A N 1
ATOM 1053 C CA . ARG A 1 128 ? -8.250 -7.569 17.901 1.00 93.69 128 ARG A CA 1
ATOM 1054 C C . ARG A 1 128 ? -8.319 -6.237 17.143 1.00 93.69 128 ARG A C 1
ATOM 1056 O O . ARG A 1 128 ? -9.332 -5.902 16.523 1.00 93.69 128 ARG A O 1
ATOM 1063 N N . SER A 1 129 ? -7.213 -5.492 17.150 1.00 92.19 129 SER A N 1
ATOM 1064 C CA . SER A 1 129 ? -7.082 -4.218 16.429 1.00 92.19 129 SER A CA 1
ATOM 1065 C C . SER A 1 129 ? -7.275 -4.366 14.920 1.00 92.19 129 SER A C 1
ATOM 1067 O O . SER A 1 129 ? -7.849 -3.477 14.294 1.00 92.19 129 SER A O 1
ATOM 1069 N N . GLU A 1 130 ? -6.868 -5.495 14.340 1.00 94.44 130 GLU A N 1
ATOM 1070 C CA . GLU A 1 130 ? -7.024 -5.772 12.913 1.00 94.44 130 GLU A CA 1
ATOM 1071 C C . GLU A 1 130 ? -8.499 -5.785 12.500 1.00 94.44 130 GLU A C 1
ATOM 1073 O O . GLU A 1 130 ? -8.864 -5.154 11.509 1.00 94.44 130 GLU A O 1
ATOM 1078 N N . TYR A 1 131 ? -9.373 -6.407 13.298 1.00 94.88 131 TYR A N 1
ATOM 1079 C CA . TYR A 1 131 ? -10.811 -6.4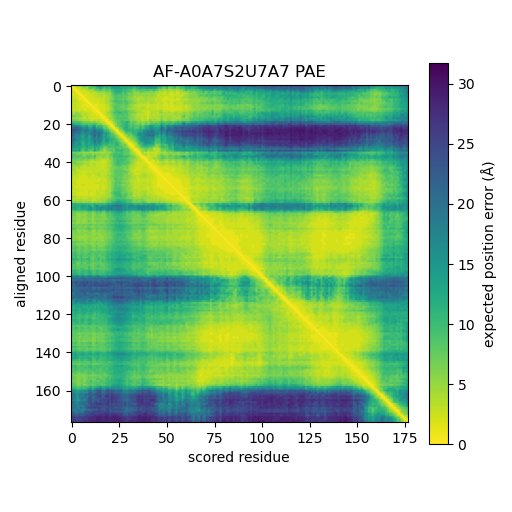43 13.015 1.00 94.88 131 TYR A CA 1
ATOM 1080 C C . TYR A 1 131 ? -11.443 -5.056 13.091 1.00 94.88 131 TYR A C 1
ATOM 1082 O O . TYR A 1 131 ? -12.256 -4.699 12.236 1.00 94.88 131 TYR A O 1
ATOM 1090 N N . ARG A 1 132 ? -11.018 -4.241 14.064 1.00 93.38 132 ARG A N 1
ATOM 1091 C CA . ARG A 1 132 ? -11.481 -2.854 14.214 1.00 93.38 132 ARG A CA 1
ATOM 1092 C C . ARG A 1 132 ? -11.113 -1.978 13.021 1.00 93.38 132 ARG A C 1
ATOM 1094 O O . ARG A 1 132 ? -11.817 -1.007 12.761 1.00 93.38 132 ARG A O 1
ATOM 1101 N N . ILE A 1 133 ? -10.037 -2.295 12.306 1.00 94.44 133 ILE A N 1
ATOM 1102 C CA . ILE A 1 133 ? -9.598 -1.539 11.129 1.00 94.44 133 ILE A CA 1
ATOM 1103 C C . ILE A 1 133 ? -10.220 -2.108 9.850 1.00 94.44 133 ILE A C 1
ATOM 1105 O O . ILE A 1 133 ? -10.745 -1.334 9.050 1.00 94.44 133 ILE A O 1
ATOM 1109 N N . ALA A 1 134 ? -10.211 -3.435 9.678 1.00 94.62 134 ALA A N 1
ATOM 1110 C CA . ALA A 1 134 ? -10.796 -4.116 8.521 1.00 94.62 134 ALA A CA 1
ATOM 1111 C C . ALA A 1 134 ? -12.301 -3.835 8.393 1.00 94.62 134 ALA A C 1
ATOM 1113 O O . ALA A 1 134 ? -12.788 -3.478 7.322 1.00 94.62 134 ALA A O 1
ATOM 1114 N N . PHE A 1 135 ? -13.031 -3.931 9.507 1.00 95.00 135 PHE A N 1
ATOM 1115 C CA . PHE A 1 135 ? -14.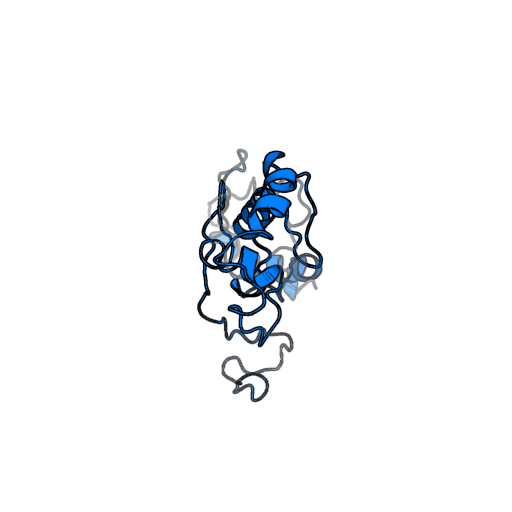480 -3.736 9.562 1.00 95.00 135 PHE A CA 1
ATOM 1116 C C . PHE A 1 135 ? -14.826 -2.580 10.497 1.00 95.00 135 PHE A C 1
ATOM 1118 O O . PHE A 1 135 ? -15.470 -2.737 11.538 1.00 95.00 135 PHE A O 1
ATOM 1125 N N . SER A 1 136 ? -14.378 -1.388 10.104 1.00 93.81 136 SER A N 1
ATOM 1126 C CA . SER A 1 136 ? -14.441 -0.189 10.943 1.00 93.81 136 SER A CA 1
ATOM 1127 C C . SER A 1 136 ? -15.844 0.209 11.395 1.00 93.81 136 SER A C 1
ATOM 1129 O O . SER A 1 136 ? -15.978 0.747 12.490 1.00 93.81 136 SER A O 1
ATOM 1131 N N . GLN A 1 137 ? -16.881 -0.087 10.610 1.00 93.56 137 GLN A N 1
ATOM 1132 C CA . GLN A 1 137 ? -18.268 0.243 10.955 1.00 93.56 137 GLN A CA 1
ATOM 1133 C C . GLN A 1 137 ? -18.942 -0.759 11.901 1.00 93.56 137 GLN A C 1
ATOM 1135 O O . GLN A 1 137 ? -19.974 -0.431 12.470 1.00 93.56 137 GLN A O 1
ATOM 1140 N N . VAL A 1 138 ? -18.385 -1.963 12.062 1.00 93.25 138 VAL A N 1
ATOM 1141 C CA . VAL A 1 138 ? -19.015 -3.039 12.846 1.00 93.25 138 VAL A CA 1
ATOM 1142 C C . VAL A 1 138 ? -18.453 -3.084 14.261 1.00 93.25 138 VAL A C 1
ATOM 1144 O O . VAL A 1 138 ? -19.203 -3.135 15.227 1.00 93.25 138 VAL A O 1
ATOM 1147 N N . TYR A 1 139 ? -17.126 -3.042 14.391 1.00 92.12 139 TYR A N 1
ATOM 1148 C CA . TYR A 1 139 ? -16.446 -3.226 15.679 1.00 92.12 139 TYR A CA 1
ATOM 1149 C C . TYR A 1 139 ? -16.076 -1.914 16.379 1.00 92.12 139 TYR A C 1
ATOM 1151 O O . TYR A 1 139 ? -15.300 -1.934 17.333 1.00 92.12 139 TYR A O 1
ATOM 1159 N N . ASN A 1 140 ? -16.568 -0.769 15.896 1.00 90.38 140 ASN A N 1
ATOM 1160 C CA . ASN A 1 140 ? -16.360 0.514 16.561 1.00 90.38 140 ASN A CA 1
ATOM 1161 C C . ASN A 1 140 ? -17.699 1.238 16.755 1.00 90.38 140 ASN A C 1
ATOM 1163 O O . ASN A 1 140 ? -18.465 1.348 15.798 1.00 90.38 140 ASN A O 1
ATOM 1167 N N . PRO A 1 141 ? -17.945 1.810 17.941 1.00 84.56 141 PRO A N 1
ATOM 1168 C CA . PRO A 1 141 ? -19.201 2.487 18.286 1.00 84.56 141 PRO A CA 1
ATOM 1169 C C . PRO A 1 141 ? -19.418 3.788 17.500 1.00 84.56 141 PRO A C 1
ATOM 1171 O O . PRO A 1 141 ? -20.545 4.185 17.214 1.00 84.56 141 PRO A O 1
ATOM 1174 N N . ARG A 1 142 ? -18.328 4.497 17.172 1.00 85.50 142 ARG A N 1
ATOM 1175 C CA . ARG A 1 142 ? -18.337 5.844 16.581 1.00 85.50 142 ARG A CA 1
ATOM 1176 C C . ARG A 1 142 ? -17.217 5.988 15.544 1.00 85.50 142 ARG A C 1
ATOM 1178 O O . ARG A 1 142 ? -16.223 6.672 15.799 1.00 85.50 142 ARG A O 1
ATOM 1185 N 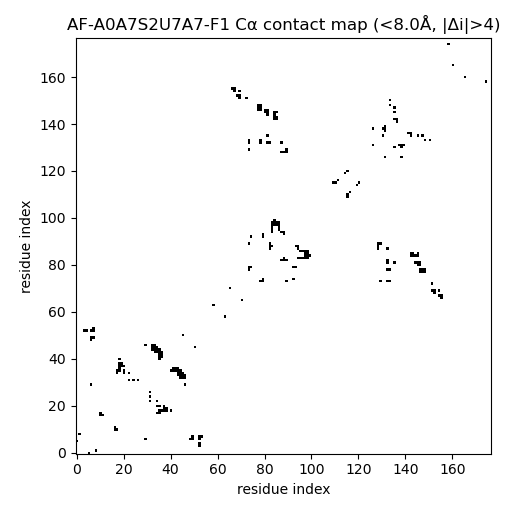N . PRO A 1 143 ? -17.340 5.357 14.366 1.00 90.38 143 PRO A N 1
ATOM 1186 C CA . PRO A 1 143 ? -16.316 5.403 13.327 1.00 90.38 143 PRO A CA 1
ATOM 1187 C C . PRO A 1 143 ? -16.298 6.773 12.622 1.00 90.38 143 PRO A C 1
ATOM 1189 O O . PRO A 1 143 ? -16.831 6.945 11.526 1.00 90.38 143 PRO A O 1
ATOM 1192 N N . ARG A 1 144 ? -15.683 7.782 13.249 1.00 90.31 144 ARG A N 1
ATOM 1193 C CA . ARG A 1 144 ? -15.516 9.130 12.677 1.00 90.31 144 ARG A CA 1
ATOM 1194 C C . ARG A 1 144 ? -14.237 9.188 11.842 1.00 90.31 144 ARG A C 1
ATOM 1196 O O . ARG A 1 144 ? -13.202 8.684 12.259 1.00 90.31 144 ARG A O 1
ATOM 1203 N N . GLY A 1 145 ? -14.296 9.796 10.657 1.00 90.56 145 GLY A N 1
ATOM 1204 C CA . GLY A 1 145 ? -13.113 9.997 9.807 1.00 90.56 145 GLY A CA 1
ATOM 1205 C C . GLY A 1 145 ? -12.510 8.723 9.190 1.00 90.56 145 GLY A C 1
ATOM 1206 O O . GLY A 1 145 ? -11.461 8.804 8.552 1.00 90.56 145 GLY A O 1
ATOM 1207 N N . VAL A 1 146 ? -13.164 7.566 9.338 1.00 94.56 146 VAL A N 1
ATOM 1208 C CA . VAL A 1 146 ? -12.699 6.285 8.784 1.00 94.56 146 VAL A CA 1
ATOM 1209 C C . VAL A 1 146 ? -12.821 6.242 7.258 1.00 94.56 146 VAL A C 1
ATOM 1211 O O . VAL A 1 146 ? -13.643 6.942 6.658 1.00 94.56 146 VAL A O 1
ATOM 1214 N N . LYS A 1 147 ? -12.008 5.404 6.607 1.00 95.31 147 LYS A N 1
ATOM 1215 C CA . LYS A 1 147 ? -12.029 5.207 5.151 1.00 95.31 147 LYS A CA 1
ATOM 1216 C C . LYS A 1 147 ? -12.254 3.737 4.820 1.00 95.31 147 LYS A C 1
ATOM 1218 O O . LYS A 1 147 ? -11.505 2.877 5.267 1.00 95.31 147 LYS A O 1
ATOM 1223 N N . LEU A 1 148 ? -13.250 3.460 3.977 1.00 92.62 148 LEU A N 1
ATOM 1224 C CA . LEU A 1 148 ? -13.521 2.107 3.490 1.00 92.62 148 LEU A CA 1
ATOM 1225 C C . LEU A 1 148 ? -12.419 1.650 2.532 1.00 92.62 148 LEU A C 1
ATOM 1227 O O . LEU A 1 148 ? -12.202 2.240 1.463 1.00 92.62 148 LEU A O 1
ATOM 1231 N N . ALA A 1 149 ? -11.721 0.597 2.938 1.00 91.50 149 ALA A N 1
ATOM 1232 C CA . ALA A 1 149 ? -10.698 -0.068 2.153 1.00 91.50 149 ALA A CA 1
ATOM 1233 C C . ALA A 1 149 ? -11.291 -1.223 1.320 1.00 91.50 149 ALA A C 1
ATOM 1235 O O . ALA A 1 149 ? -12.376 -1.710 1.638 1.00 91.50 149 ALA A O 1
ATOM 1236 N N . PRO A 1 150 ? -10.612 -1.648 0.237 1.00 91.38 150 PRO A N 1
ATOM 1237 C CA . PRO A 1 150 ? -10.991 -2.853 -0.495 1.00 91.38 150 PRO A CA 1
ATOM 1238 C C . PRO A 1 150 ? -10.966 -4.075 0.426 1.00 91.38 150 PRO A C 1
ATOM 1240 O O . PRO A 1 150 ? -10.045 -4.215 1.229 1.00 91.38 150 PRO A O 1
ATOM 1243 N N . TYR A 1 151 ? -11.963 -4.949 0.286 1.00 92.31 151 TYR A N 1
ATOM 1244 C CA . TYR A 1 151 ? -12.060 -6.165 1.093 1.00 92.31 151 TYR A CA 1
ATOM 1245 C C . TYR A 1 151 ? -11.054 -7.229 0.634 1.00 92.31 151 TYR A C 1
ATOM 1247 O O . TYR A 1 151 ? -10.258 -7.709 1.436 1.00 92.31 151 TYR A O 1
ATOM 1255 N N . HIS A 1 152 ? -11.056 -7.545 -0.662 1.00 93.19 152 HIS A N 1
ATOM 1256 C CA . HIS A 1 152 ? -10.122 -8.478 -1.290 1.00 93.19 152 HIS A CA 1
ATOM 1257 C C . HIS A 1 152 ? -9.944 -8.136 -2.775 1.00 93.19 152 HIS A C 1
ATOM 1259 O O . HIS A 1 152 ? -10.771 -7.440 -3.374 1.00 93.19 152 HIS A O 1
ATOM 1265 N N . HIS A 1 153 ? -8.869 -8.647 -3.359 1.00 92.81 153 HIS A N 1
ATOM 1266 C CA . HIS A 1 153 ? -8.639 -8.738 -4.794 1.00 92.81 153 HIS A CA 1
ATOM 1267 C C . HIS A 1 153 ? -8.600 -10.218 -5.203 1.00 92.81 153 HIS A C 1
ATOM 1269 O O . HIS A 1 153 ? -8.405 -11.092 -4.359 1.00 92.81 153 HIS A O 1
ATOM 1275 N N . CYS A 1 154 ? -8.800 -10.516 -6.489 1.00 92.94 154 CYS A N 1
ATOM 1276 C CA . CYS A 1 154 ? -8.594 -11.877 -6.995 1.00 92.94 154 CYS A CA 1
ATOM 1277 C C . CYS A 1 154 ? -7.131 -12.280 -6.763 1.00 92.94 154 CYS A C 1
ATOM 1279 O O . CYS A 1 154 ? -6.243 -11.490 -7.086 1.00 92.94 154 CYS A O 1
ATOM 1281 N N . ALA A 1 155 ? -6.906 -13.463 -6.186 1.00 88.62 155 ALA A N 1
ATOM 1282 C CA . ALA A 1 155 ? -5.564 -13.964 -5.909 1.00 88.62 155 ALA A CA 1
ATOM 1283 C C . ALA A 1 155 ? -4.770 -14.101 -7.214 1.00 88.62 155 ALA A C 1
ATOM 1285 O O . ALA A 1 155 ? -5.281 -14.627 -8.207 1.00 88.62 155 ALA A O 1
ATOM 1286 N N . LEU A 1 156 ? -3.538 -13.593 -7.216 1.00 87.06 156 LEU A N 1
ATOM 1287 C CA . LEU A 1 156 ? -2.649 -13.699 -8.367 1.00 87.06 156 LEU A CA 1
ATOM 1288 C C . LEU A 1 156 ? -1.876 -15.019 -8.291 1.00 87.06 156 LEU A C 1
ATOM 1290 O O . LEU A 1 156 ? -0.957 -15.151 -7.490 1.00 87.06 156 LEU A O 1
ATOM 1294 N N . CYS A 1 157 ? -2.217 -15.969 -9.157 1.00 85.06 157 CYS A N 1
ATOM 1295 C CA . CYS A 1 157 ? -1.542 -17.267 -9.263 1.00 85.06 157 CYS A CA 1
ATOM 1296 C C . CYS A 1 157 ? -0.418 -17.233 -10.311 1.00 85.06 157 CYS A C 1
ATOM 1298 O O . CYS A 1 157 ? -0.390 -18.057 -11.220 1.00 85.06 157 CYS A O 1
ATOM 1300 N N . TYR A 1 158 ? 0.461 -16.234 -10.233 1.00 82.25 158 TYR A N 1
ATOM 1301 C CA . TYR A 1 158 ? 1.640 -16.158 -11.094 1.00 82.25 158 TYR A CA 1
ATOM 1302 C C . TYR A 1 158 ? 2.828 -16.774 -10.360 1.00 82.25 158 TYR A C 1
ATOM 1304 O O . TYR A 1 158 ? 3.296 -16.219 -9.364 1.00 82.25 158 TYR A O 1
ATOM 1312 N N . VAL A 1 159 ? 3.285 -17.924 -10.845 1.00 73.12 159 VAL A N 1
ATOM 1313 C CA . VAL A 1 159 ? 4.555 -18.525 -10.441 1.00 73.12 159 VAL A CA 1
ATOM 1314 C C . VAL A 1 159 ? 5.609 -17.871 -11.326 1.00 73.12 159 VAL A C 1
ATOM 1316 O O . VAL A 1 159 ? 5.527 -17.977 -12.543 1.00 73.12 159 VAL A O 1
ATOM 1319 N N . GLY A 1 160 ? 6.492 -17.067 -10.735 1.00 70.62 160 GLY A N 1
ATOM 1320 C CA . GLY A 1 160 ? 7.522 -16.370 -11.499 1.00 70.62 160 GLY A CA 1
ATOM 1321 C C . GLY A 1 160 ? 8.571 -17.324 -12.061 1.00 70.62 160 GLY A C 1
ATOM 1322 O O . GLY A 1 160 ? 8.766 -18.415 -11.533 1.00 70.62 160 GLY A O 1
ATOM 1323 N N . ASP A 1 161 ? 9.284 -16.866 -13.084 1.00 63.97 161 ASP A N 1
ATOM 1324 C CA . ASP A 1 161 ? 10.420 -17.582 -13.661 1.00 63.97 161 ASP A CA 1
ATOM 1325 C C . ASP A 1 161 ? 11.668 -17.288 -12.815 1.00 63.97 161 ASP A C 1
ATOM 1327 O O . ASP A 1 161 ? 12.427 -16.350 -13.081 1.00 63.97 161 ASP A O 1
ATOM 1331 N N . ASP A 1 162 ? 11.829 -18.016 -11.711 1.00 59.94 162 ASP A N 1
ATOM 1332 C CA . ASP A 1 162 ? 13.077 -17.978 -10.940 1.00 59.94 162 ASP A CA 1
ATOM 1333 C C . ASP A 1 162 ? 14.120 -18.971 -11.490 1.00 59.9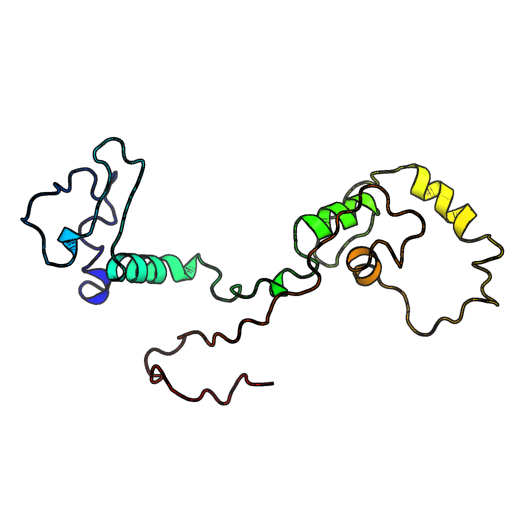4 162 ASP A C 1
ATOM 1335 O O . ASP A 1 162 ? 15.311 -18.762 -11.260 1.00 59.94 162 ASP A O 1
ATOM 1339 N N . ASP A 1 163 ? 13.696 -19.953 -12.298 1.00 53.94 163 ASP A N 1
ATOM 1340 C CA . ASP A 1 163 ? 14.564 -20.908 -12.991 1.00 53.94 163 ASP A CA 1
ATOM 1341 C C . ASP A 1 163 ? 14.352 -20.852 -14.518 1.00 53.94 163 ASP A C 1
ATOM 1343 O O . ASP A 1 163 ? 13.351 -21.340 -15.042 1.00 53.94 163 ASP A O 1
ATOM 1347 N N . ASP A 1 164 ? 15.350 -20.346 -15.255 1.00 55.59 164 ASP A N 1
ATOM 1348 C CA . ASP A 1 164 ? 15.378 -20.239 -16.733 1.00 55.59 164 ASP A CA 1
ATOM 1349 C C . ASP A 1 164 ? 15.305 -21.602 -17.476 1.00 55.59 164 ASP A C 1
ATOM 1351 O O . ASP A 1 164 ? 15.439 -21.668 -18.699 1.00 55.59 164 ASP A O 1
ATOM 1355 N N . GLN A 1 165 ? 15.152 -22.715 -16.750 1.00 53.81 165 GLN A N 1
ATOM 1356 C CA . GLN A 1 165 ? 15.085 -24.079 -17.292 1.00 53.81 165 GLN A CA 1
ATOM 1357 C C . GLN A 1 165 ? 13.677 -24.681 -17.292 1.00 53.81 165 GLN A C 1
ATOM 1359 O O . GLN A 1 165 ? 13.500 -25.805 -17.766 1.00 53.81 165 GLN A O 1
ATOM 1364 N N . GLN A 1 166 ? 12.680 -23.979 -16.754 1.00 56.31 166 GLN A N 1
ATOM 1365 C CA . GLN A 1 166 ? 11.313 -24.481 -16.713 1.00 56.31 166 GLN A CA 1
ATOM 1366 C C . GLN A 1 166 ? 10.608 -24.190 -18.047 1.00 56.31 166 GLN A C 1
ATOM 1368 O O . GLN A 1 166 ? 10.666 -23.079 -18.567 1.00 56.31 166 GLN A O 1
ATOM 1373 N N . GLU A 1 167 ? 9.974 -25.206 -18.643 1.00 57.03 167 GLU A N 1
ATOM 1374 C CA . GLU A 1 167 ? 9.181 -25.013 -19.862 1.00 57.03 167 GLU A CA 1
ATOM 1375 C C . GLU A 1 167 ? 8.065 -23.987 -19.598 1.00 57.03 167 GLU A C 1
ATOM 1377 O O . GLU A 1 167 ? 7.360 -24.081 -18.596 1.00 57.03 167 GLU A O 1
ATOM 1382 N N . GLU A 1 168 ? 7.865 -23.051 -20.531 1.00 56.59 168 GLU A N 1
ATOM 1383 C CA . GLU A 1 168 ? 6.931 -21.9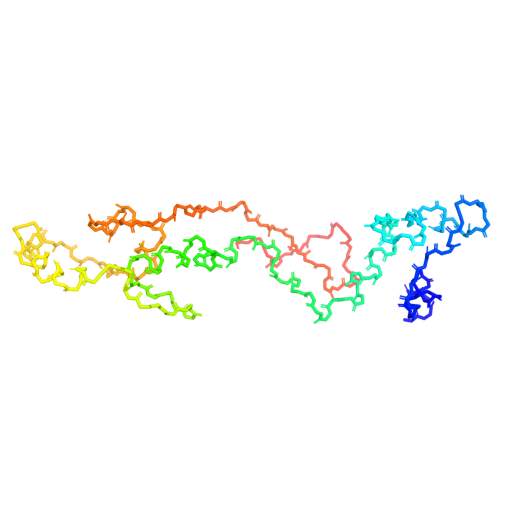05 -20.450 1.00 56.59 168 GLU A CA 1
ATOM 1384 C C . GLU A 1 168 ? 5.456 -22.312 -20.185 1.00 56.59 168 GLU A C 1
ATOM 1386 O O . GLU A 1 168 ? 4.612 -21.488 -19.842 1.00 56.59 168 GLU A O 1
ATOM 1391 N N . LEU A 1 169 ? 5.133 -23.604 -20.339 1.00 58.28 169 LEU A N 1
ATOM 1392 C CA . LEU A 1 169 ? 3.829 -24.224 -20.063 1.00 58.28 169 LEU A CA 1
ATOM 1393 C C . LEU A 1 169 ? 3.951 -25.481 -19.175 1.00 58.28 169 LEU A C 1
ATOM 1395 O O . LEU A 1 169 ? 3.170 -26.427 -19.304 1.00 58.28 169 LEU A O 1
ATOM 1399 N N . GLY A 1 170 ? 4.945 -25.519 -18.290 1.00 58.88 170 GLY A N 1
ATOM 1400 C CA . GLY A 1 170 ? 5.143 -26.599 -17.330 1.00 58.88 170 GLY A CA 1
ATOM 1401 C C . GLY A 1 170 ? 4.117 -26.563 -16.193 1.00 58.88 170 GLY A C 1
ATOM 1402 O O . GLY A 1 170 ? 3.775 -25.507 -15.666 1.00 58.88 170 GLY A O 1
ATOM 1403 N N . PHE A 1 171 ? 3.622 -27.733 -15.784 1.00 58.19 171 PHE A N 1
ATOM 1404 C CA . PHE A 1 171 ? 2.811 -27.850 -14.573 1.00 58.19 171 PHE A CA 1
ATOM 1405 C C . PHE A 1 171 ? 3.717 -27.739 -13.343 1.00 58.19 171 PHE A C 1
ATOM 1407 O O . PHE A 1 171 ? 4.463 -28.673 -13.040 1.00 58.19 171 PHE A O 1
ATOM 1414 N N . ASP A 1 172 ? 3.641 -26.619 -12.626 1.00 59.66 172 ASP A N 1
ATOM 1415 C CA . ASP A 1 172 ? 4.262 -26.496 -11.310 1.00 59.66 172 ASP A CA 1
ATOM 1416 C C . ASP A 1 172 ? 3.345 -27.109 -10.240 1.00 59.66 172 ASP A C 1
ATOM 1418 O O . ASP A 1 172 ? 2.270 -26.596 -9.919 1.00 59.66 172 ASP A O 1
ATOM 1422 N N . ALA A 1 173 ? 3.773 -28.244 -9.686 1.00 59.47 173 ALA A N 1
ATOM 1423 C CA . ALA A 1 173 ? 3.048 -28.958 -8.640 1.00 59.47 173 ALA A CA 1
ATOM 1424 C C . ALA A 1 173 ? 3.107 -28.252 -7.266 1.00 59.47 173 ALA A C 1
ATOM 1426 O O . ALA A 1 173 ? 2.474 -28.724 -6.321 1.00 59.47 173 ALA A O 1
ATOM 1427 N N . GLY A 1 174 ? 3.871 -27.159 -7.134 1.00 55.72 174 GLY A N 1
ATOM 1428 C CA . GLY A 1 174 ? 4.232 -26.565 -5.847 1.00 55.72 174 GLY A CA 1
ATOM 1429 C C . GLY A 1 174 ? 3.215 -25.624 -5.194 1.00 55.72 174 GLY A C 1
ATOM 1430 O O . GLY A 1 174 ? 3.245 -25.502 -3.974 1.00 55.72 174 GLY A O 1
ATOM 1431 N N . ASN A 1 175 ? 2.315 -24.974 -5.942 1.00 48.22 175 ASN A N 1
ATOM 1432 C CA . ASN A 1 175 ? 1.577 -23.804 -5.418 1.00 48.22 175 ASN A CA 1
ATOM 1433 C C . ASN A 1 175 ? 0.060 -23.776 -5.685 1.00 48.22 175 ASN A C 1
ATOM 1435 O O . ASN A 1 175 ? -0.570 -22.722 -5.611 1.00 48.22 175 ASN A O 1
ATOM 1439 N N . CYS A 1 176 ? -0.559 -24.926 -5.954 1.00 37.47 176 CYS A N 1
ATOM 1440 C CA . CYS A 1 176 ? -2.015 -25.018 -6.102 1.00 37.47 176 CYS A CA 1
ATOM 1441 C C . CYS A 1 176 ? -2.714 -25.518 -4.826 1.00 37.47 176 CYS A C 1
ATOM 1443 O O . CYS A 1 176 ? -3.350 -26.565 -4.890 1.00 37.47 176 CYS A O 1
ATOM 1445 N N . PHE A 1 177 ? -2.624 -24.797 -3.700 1.00 35.00 177 PHE A N 1
ATOM 1446 C CA . PHE A 1 177 ? -3.562 -24.919 -2.566 1.00 35.00 177 PHE A CA 1
ATOM 1447 C C . PHE A 1 177 ? -3.698 -23.607 -1.790 1.00 35.00 177 PHE A C 1
ATOM 1449 O O . PHE A 1 177 ? -2.654 -23.007 -1.456 1.00 35.00 177 PHE A O 1
#

pLDDT: mean 81.36, std 14.26, range [35.0, 95.5]

Organism: NCBI:txid420275

Mean predicted aligned error: 10.38 Å